Protein AF-A0A7S1PTZ6-F1 (afdb_monomer_lite)

InterPro domains:
  IPR011992 EF-hand domain pair [SSF47473] (126-215)

Secondary structure (DSSP, 8-state):
-HHHHHHHHHHHHHHHHHHHHHHTT-HHHHHHHHHHHHH--TT-------------------------------------PPPPP-------------------HHHHHHHHHHHHHHHHHHHHHHHHHHHHHS---HHHHHHHHHHHHHH--STT--EEHHHHHHHHTTTS---HHHHHHHHHHHHHHH-S-SS-EE-HHHHHHHHHHHHHTTGGGHHHHHHHHHHHHHHHHHHHHHT-----

pLDDT: mean 74.6, std 20.97, range [36.59, 97.06]

Foldseek 3Di:
DPPVVVVVVVVVVVVVVVVVVVCVVDPQQVLLLVLLVVPDDVPPPDDDDDDDDDDDDDDDDDDDDDDDDDDDDDDDDDDDDDDDDDPPDDDDPPDPPPPPPPQDVVNVVVVVVVVVVVVVVVLVVLLVVLVVVQPDDPVSLVSLLVLQVSLDPDPVSWHALVSVQVSLCSLDNQDPVNSVVLLVLLCVQVDDDPGSIDHSSSVSVSVSCCVVVCPVVSSVSSVVSSVVVVVVVVCVVVPPDPDD

Sequence (244 aa):
GARQGAVKRRELTAVADELVGWKRRSPRISAITREVLSKTDPLQTSEARHGSTPSTPAHGGELARRNSLGLSPVRHGHASHPPSPVHEGARPRGSSDARCSSVDFKELLSIMRLIFDQDDEERLEKEREIVRDVRFSREEVREFRSLFHQASFDVEKRLTLAELEKLVARVMPVTRGIQQELRSLTKRVAGVGEEEALDFGSFLAVMWNLVDQNWHNINEATETLLAAGAKAQRAREDGGVPRR

Structure (mmCIF, N/CA/C/O backbone):
data_AF-A0A7S1PTZ6-F1
#
_entry.id   AF-A0A7S1PTZ6-F1
#
loop_
_atom_site.group_PDB
_atom_site.id
_atom_site.type_symbol
_atom_site.label_atom_id
_atom_site.label_alt_id
_atom_site.label_comp_id
_atom_site.label_asym_id
_atom_site.label_entity_id
_atom_site.label_seq_id
_atom_site.pdbx_PDB_ins_code
_atom_site.Cartn_x
_atom_site.Cartn_y
_atom_site.Cartn_z
_atom_site.occupancy
_atom_site.B_iso_or_equiv
_atom_site.auth_seq_id
_atom_site.auth_comp_id
_atom_site.auth_asym_id
_atom_site.auth_atom_id
_atom_site.pdbx_PDB_model_num
ATOM 1 N N . GLY A 1 1 ? -46.161 -16.250 -21.173 1.00 51.06 1 GLY A N 1
ATOM 2 C CA . GLY A 1 1 ? -45.913 -14.895 -20.639 1.00 51.06 1 GLY A CA 1
ATOM 3 C C . GLY A 1 1 ? -45.722 -14.849 -19.129 1.00 51.06 1 GLY A C 1
ATOM 4 O O . GLY A 1 1 ? -44.665 -14.436 -18.683 1.00 51.06 1 GLY A O 1
ATOM 5 N N . ALA A 1 2 ? -46.700 -15.278 -18.322 1.00 49.12 2 ALA A N 1
ATOM 6 C CA . ALA A 1 2 ? -46.718 -14.980 -16.879 1.00 49.12 2 ALA A CA 1
ATOM 7 C C . ALA A 1 2 ? -45.757 -15.803 -15.984 1.00 49.12 2 ALA A C 1
ATOM 9 O O . ALA A 1 2 ? -45.373 -15.336 -14.917 1.00 49.12 2 ALA A O 1
ATOM 10 N N . ARG A 1 3 ? -45.321 -17.004 -16.401 1.00 45.88 3 ARG A N 1
ATOM 11 C CA . ARG A 1 3 ? -44.460 -17.872 -15.565 1.00 45.88 3 ARG A CA 1
ATOM 12 C C . ARG A 1 3 ? -42.965 -17.507 -15.582 1.00 45.88 3 ARG A C 1
ATOM 14 O O . ARG A 1 3 ? -42.282 -17.766 -14.600 1.00 45.88 3 ARG A O 1
ATOM 21 N N . GLN A 1 4 ? -42.464 -16.844 -16.629 1.00 43.44 4 GLN A N 1
ATOM 22 C CA . GLN A 1 4 ? -41.055 -16.408 -16.703 1.00 43.44 4 GLN A CA 1
ATOM 23 C C . GLN A 1 4 ? -40.758 -15.144 -15.873 1.00 43.44 4 GLN A C 1
ATOM 25 O O . GLN A 1 4 ? -39.614 -14.921 -15.485 1.00 43.44 4 GLN A O 1
ATOM 30 N N . GLY A 1 5 ? -41.773 -14.336 -15.541 1.00 44.78 5 GLY A N 1
ATOM 31 C CA . GLY A 1 5 ? -41.594 -13.133 -14.717 1.00 44.78 5 GLY A CA 1
ATOM 32 C C . GLY A 1 5 ? -41.412 -13.418 -13.220 1.00 44.78 5 GLY A C 1
ATOM 33 O O . GLY A 1 5 ? -40.731 -12.661 -12.530 1.00 44.78 5 GLY A O 1
ATOM 34 N N . ALA A 1 6 ? -41.980 -14.518 -12.715 1.00 46.69 6 ALA A N 1
ATOM 35 C CA . ALA A 1 6 ? -41.918 -14.870 -11.295 1.00 46.69 6 ALA A CA 1
ATOM 36 C C . ALA A 1 6 ? -40.557 -15.460 -10.877 1.00 46.69 6 ALA A C 1
ATOM 38 O O . ALA A 1 6 ? -40.113 -15.229 -9.754 1.00 46.69 6 ALA A O 1
ATOM 39 N N . VAL A 1 7 ? -39.871 -16.161 -11.789 1.00 51.28 7 VAL A N 1
ATOM 40 C CA . VAL A 1 7 ? -38.530 -16.726 -11.542 1.00 51.28 7 VAL A CA 1
ATOM 41 C C . VAL A 1 7 ? -37.476 -15.614 -11.485 1.00 51.28 7 VAL A C 1
ATOM 43 O O . VAL A 1 7 ? -36.730 -15.534 -10.515 1.00 51.28 7 VAL A O 1
ATOM 46 N N . LYS A 1 8 ? -37.518 -14.654 -12.423 1.00 47.97 8 LYS A N 1
ATOM 47 C CA . LYS A 1 8 ? -36.604 -13.494 -12.424 1.00 47.97 8 LYS A CA 1
ATOM 48 C C . LYS A 1 8 ? -36.749 -12.586 -11.200 1.00 47.97 8 LYS A C 1
ATOM 50 O O . LYS A 1 8 ? -35.762 -12.015 -10.751 1.00 47.97 8 LYS A O 1
ATOM 55 N N . ARG A 1 9 ? -37.957 -12.445 -10.634 1.00 46.38 9 ARG A N 1
ATOM 56 C CA . ARG A 1 9 ? -38.148 -11.647 -9.408 1.00 46.38 9 ARG A CA 1
ATOM 57 C C . ARG A 1 9 ? -37.586 -12.327 -8.162 1.00 46.38 9 ARG A C 1
ATOM 59 O O . ARG A 1 9 ? -37.092 -11.613 -7.302 1.00 46.38 9 ARG A O 1
ATOM 66 N N . ARG A 1 10 ? -37.617 -13.665 -8.081 1.00 51.56 10 ARG A N 1
ATOM 67 C CA . ARG A 1 10 ? -37.028 -14.415 -6.957 1.00 51.56 10 ARG A CA 1
ATOM 68 C C . ARG A 1 10 ? -35.497 -14.445 -7.005 1.00 51.56 10 ARG A C 1
ATOM 70 O O . ARG A 1 10 ? -34.876 -14.327 -5.955 1.00 51.56 10 ARG A O 1
ATOM 77 N N . GLU A 1 11 ? -34.899 -14.509 -8.196 1.00 46.38 11 GLU A N 1
ATOM 78 C CA . GLU A 1 11 ? -33.441 -14.380 -8.361 1.00 46.38 11 GLU A CA 1
ATOM 79 C C . GLU A 1 11 ? -32.942 -12.964 -8.040 1.00 46.38 11 GLU A C 1
ATOM 81 O O . GLU A 1 11 ? -31.940 -12.811 -7.351 1.00 46.38 11 GLU A O 1
ATOM 86 N N . LEU A 1 12 ? -33.674 -11.916 -8.438 1.00 38.47 12 LEU A N 1
ATOM 87 C CA . LEU A 1 12 ? -33.297 -10.534 -8.113 1.00 38.47 12 LEU A CA 1
ATOM 88 C C . LEU A 1 12 ? -33.406 -10.214 -6.614 1.00 38.47 12 LEU A C 1
ATOM 90 O O . LEU A 1 12 ? -32.584 -9.459 -6.102 1.00 38.47 12 LEU A O 1
ATOM 94 N N . THR A 1 13 ? -34.370 -10.797 -5.894 1.00 48.31 13 THR A N 1
ATOM 95 C CA . THR A 1 13 ? -34.441 -10.659 -4.428 1.00 48.31 13 THR A CA 1
ATOM 96 C C . THR A 1 13 ? -33.364 -11.470 -3.710 1.00 48.31 13 THR A C 1
ATOM 98 O O . THR A 1 13 ? -32.832 -10.987 -2.720 1.00 48.31 13 THR A O 1
ATOM 101 N N . ALA A 1 14 ? -32.977 -12.642 -4.230 1.00 49.06 14 ALA A N 1
ATOM 102 C CA . ALA A 1 14 ? -31.875 -13.426 -3.669 1.00 49.06 14 ALA A CA 1
ATOM 103 C C . ALA A 1 14 ? -30.526 -12.707 -3.833 1.00 49.06 14 ALA A C 1
ATOM 105 O O . ALA A 1 14 ? -29.761 -12.642 -2.880 1.00 49.06 14 ALA A O 1
ATOM 106 N N . VAL A 1 15 ? -30.283 -12.076 -4.988 1.00 44.56 15 VAL A N 1
ATOM 107 C CA . VAL A 1 15 ? -29.089 -11.246 -5.230 1.00 44.56 15 VAL A CA 1
ATOM 108 C C . VAL A 1 15 ? -29.115 -9.961 -4.393 1.00 44.56 15 VAL A C 1
ATOM 110 O O . VAL A 1 15 ? -28.074 -9.522 -3.917 1.00 44.56 15 VAL A O 1
ATOM 113 N N . ALA A 1 16 ? -30.288 -9.364 -4.154 1.00 43.53 16 ALA A N 1
ATOM 114 C CA . ALA A 1 16 ? -30.417 -8.198 -3.277 1.00 43.53 16 ALA A CA 1
ATOM 115 C C . ALA A 1 16 ? -30.164 -8.541 -1.796 1.00 43.53 16 ALA A C 1
ATOM 117 O O . ALA A 1 16 ? -29.470 -7.784 -1.118 1.00 43.53 16 ALA A O 1
ATOM 118 N N . ASP A 1 17 ? -30.646 -9.689 -1.309 1.00 40.19 17 ASP A N 1
ATOM 119 C CA . ASP A 1 17 ? -30.347 -10.183 0.043 1.00 40.19 17 ASP A CA 1
ATOM 120 C C . ASP A 1 17 ? -28.890 -10.662 0.175 1.00 40.19 17 ASP A C 1
ATOM 122 O O . ASP A 1 17 ? -28.284 -10.492 1.236 1.00 40.19 17 ASP A O 1
ATOM 126 N N . GLU A 1 18 ? -28.267 -11.152 -0.905 1.00 42.03 18 GLU A N 1
ATOM 127 C CA . GLU A 1 18 ? -26.823 -11.416 -0.954 1.00 42.03 18 GLU A CA 1
ATOM 128 C C . GLU A 1 18 ? -26.003 -10.120 -0.935 1.00 42.03 18 GLU A C 1
ATOM 130 O O . GLU A 1 18 ? -25.022 -10.046 -0.201 1.00 42.03 18 GLU A O 1
ATOM 135 N N . LEU A 1 19 ? -26.442 -9.059 -1.625 1.00 36.59 19 LEU A N 1
ATOM 136 C CA . LEU A 1 19 ? -25.816 -7.729 -1.587 1.00 36.59 19 LEU A CA 1
ATOM 137 C C . LEU A 1 19 ? -25.970 -7.043 -0.221 1.00 36.59 19 LEU A C 1
ATOM 139 O O . LEU A 1 19 ? -25.039 -6.393 0.256 1.00 36.59 19 LEU A O 1
ATOM 143 N N . VAL A 1 20 ? -27.119 -7.195 0.442 1.00 44.59 20 VAL A N 1
ATOM 144 C CA . VAL A 1 20 ? -27.337 -6.700 1.814 1.00 44.59 20 VAL A CA 1
ATOM 145 C C . VAL A 1 20 ? -26.555 -7.550 2.826 1.00 44.59 20 VAL A C 1
ATOM 147 O O . VAL A 1 20 ? -26.006 -7.012 3.792 1.00 44.59 20 VAL A O 1
ATOM 150 N N . GLY A 1 21 ? -26.412 -8.854 2.572 1.00 37.78 21 GLY A N 1
ATOM 151 C CA . GLY A 1 21 ? -25.541 -9.768 3.311 1.00 37.78 21 GLY A CA 1
ATOM 152 C C . GLY A 1 21 ? -24.043 -9.525 3.084 1.00 37.78 21 GLY A C 1
ATOM 153 O O . GLY A 1 21 ? -23.253 -9.748 4.000 1.00 37.78 21 GLY A O 1
ATOM 154 N N . TRP A 1 22 ? -23.639 -9.026 1.914 1.00 37.72 22 TRP A N 1
ATOM 155 C CA . TRP A 1 22 ? -22.268 -8.607 1.588 1.00 37.72 22 TRP A CA 1
ATOM 156 C C . TRP A 1 22 ? -21.931 -7.255 2.220 1.00 37.72 22 TRP A C 1
ATOM 158 O O . TRP A 1 22 ? -20.847 -7.089 2.774 1.00 37.72 22 TRP A O 1
ATOM 168 N N . LYS A 1 23 ? -22.902 -6.336 2.299 1.00 39.88 23 LYS A N 1
ATOM 169 C CA . LYS A 1 23 ? -22.777 -5.066 3.037 1.00 39.88 23 LYS A CA 1
ATOM 170 C C . LYS A 1 23 ? -22.596 -5.256 4.552 1.00 39.88 23 LYS A C 1
ATOM 172 O O . LYS A 1 23 ? -22.104 -4.356 5.227 1.00 39.88 23 LYS A O 1
ATOM 177 N N . ARG A 1 24 ? -22.965 -6.428 5.089 1.00 45.28 24 ARG A N 1
ATOM 178 C CA . ARG A 1 24 ? -22.677 -6.847 6.475 1.00 45.28 24 ARG A CA 1
ATOM 179 C C . ARG A 1 24 ? -21.345 -7.584 6.644 1.00 45.28 24 ARG A C 1
ATOM 181 O O . ARG A 1 24 ? -20.913 -7.729 7.782 1.00 45.28 24 ARG A O 1
ATOM 188 N N . ARG A 1 25 ? -20.702 -8.050 5.565 1.00 46.66 25 ARG A N 1
ATOM 189 C CA . ARG A 1 25 ? -19.490 -8.889 5.638 1.00 46.66 25 ARG A CA 1
ATOM 190 C C . ARG A 1 25 ? -18.169 -8.131 5.572 1.00 46.66 25 ARG A C 1
ATOM 192 O O . ARG A 1 25 ? -17.175 -8.707 5.989 1.00 46.66 25 ARG A O 1
ATOM 199 N N . SER A 1 26 ? -18.154 -6.854 5.185 1.00 49.12 26 SER A N 1
ATOM 200 C CA . SER A 1 26 ? -17.024 -5.984 5.545 1.00 49.12 26 SER A CA 1
ATOM 201 C C . SER A 1 26 ? -17.389 -4.494 5.653 1.00 49.12 26 SER A C 1
ATOM 203 O O . SER A 1 26 ? -17.045 -3.682 4.799 1.00 49.12 26 SER A O 1
ATOM 205 N N . PRO A 1 27 ? -18.076 -4.076 6.734 1.00 51.69 27 PRO A N 1
ATOM 206 C CA . PRO A 1 27 ? -18.221 -2.659 7.080 1.00 51.69 27 PRO A CA 1
ATOM 207 C C . PRO A 1 27 ? -16.893 -2.004 7.502 1.00 51.69 27 PRO A C 1
ATOM 209 O O . PRO A 1 27 ? -16.828 -0.784 7.630 1.00 51.69 27 PRO A O 1
ATOM 212 N N . ARG A 1 28 ? -15.855 -2.810 7.775 1.00 53.38 28 ARG A N 1
ATOM 213 C CA . ARG A 1 28 ? -14.632 -2.385 8.466 1.00 53.38 28 ARG A CA 1
ATOM 214 C C . ARG A 1 28 ? -13.666 -1.591 7.585 1.00 53.38 28 ARG A C 1
ATOM 216 O O . ARG A 1 28 ? -13.003 -0.708 8.109 1.00 53.38 28 ARG A O 1
ATOM 223 N N . ILE A 1 29 ? -13.613 -1.832 6.274 1.00 49.12 29 ILE A N 1
ATOM 224 C CA . ILE A 1 29 ? -12.631 -1.172 5.392 1.00 49.12 29 ILE A CA 1
ATOM 225 C C . ILE A 1 29 ? -13.211 0.071 4.710 1.00 49.12 29 ILE A C 1
ATOM 227 O O . ILE A 1 29 ? -12.581 1.127 4.748 1.00 49.12 29 ILE A O 1
ATOM 231 N N . SER A 1 30 ? -14.453 0.024 4.214 1.00 55.69 30 SER A N 1
ATOM 232 C CA . SER A 1 30 ? -15.112 1.197 3.601 1.00 55.69 30 SER A CA 1
ATOM 233 C C . SER A 1 30 ? -15.267 2.390 4.537 1.00 55.69 30 SER A C 1
ATOM 235 O O . SER A 1 30 ? -15.351 3.542 4.114 1.00 55.69 30 SER A O 1
ATOM 237 N N . ALA A 1 31 ? -15.255 2.100 5.825 1.00 57.75 31 ALA A N 1
ATOM 238 C CA . ALA A 1 31 ? -15.109 3.023 6.925 1.00 57.75 31 ALA A CA 1
ATOM 239 C C . ALA A 1 31 ? -13.796 3.818 6.932 1.00 57.75 31 ALA A C 1
ATOM 241 O O . ALA A 1 31 ? -13.816 5.050 6.908 1.00 57.75 31 ALA A O 1
ATOM 242 N N . ILE A 1 32 ? -12.670 3.094 6.964 1.00 54.66 32 ILE A N 1
ATOM 243 C CA . ILE A 1 32 ? -11.314 3.649 6.989 1.00 54.66 32 ILE A CA 1
ATOM 244 C C . ILE A 1 32 ? -11.123 4.497 5.746 1.00 54.66 32 ILE A C 1
ATOM 246 O O . ILE A 1 32 ? -10.733 5.658 5.839 1.00 54.66 32 ILE A O 1
ATOM 250 N N . THR A 1 33 ? -11.480 3.944 4.587 1.00 55.91 33 THR A N 1
ATOM 251 C CA . THR A 1 33 ? -11.314 4.626 3.312 1.00 55.91 33 THR A CA 1
ATOM 252 C C . THR A 1 33 ? -12.116 5.922 3.273 1.00 55.91 33 THR A C 1
ATOM 254 O O . THR A 1 33 ? -11.560 6.960 2.933 1.00 55.91 33 THR A O 1
ATOM 257 N N . ARG A 1 34 ? -13.392 5.915 3.684 1.00 57.06 34 ARG A N 1
ATOM 258 C CA . ARG A 1 34 ? -14.259 7.105 3.630 1.00 57.06 34 ARG A CA 1
ATOM 259 C C . ARG A 1 34 ? -13.824 8.224 4.583 1.00 57.06 34 ARG A C 1
ATOM 261 O O . ARG A 1 34 ? -13.925 9.387 4.205 1.00 57.06 34 ARG A O 1
ATOM 268 N N . GLU A 1 35 ? -13.336 7.896 5.777 1.00 58.97 35 GLU A N 1
ATOM 269 C CA . GLU A 1 35 ? -12.871 8.897 6.752 1.00 58.97 35 GLU A CA 1
ATOM 270 C C . GLU A 1 35 ? -11.471 9.434 6.416 1.00 58.97 35 GLU A C 1
ATOM 272 O O . GLU A 1 35 ? -11.186 10.619 6.581 1.00 58.97 35 GLU A O 1
ATOM 277 N N . VAL A 1 36 ? -10.592 8.577 5.892 1.00 58.09 36 VAL A N 1
ATOM 278 C CA . VAL A 1 36 ? -9.291 9.010 5.374 1.00 58.09 36 VAL A CA 1
ATOM 279 C C . VAL A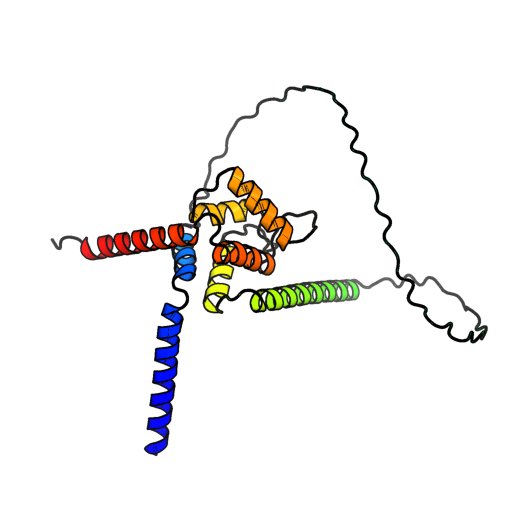 1 36 ? -9.489 9.934 4.172 1.00 58.09 36 VAL A C 1
ATOM 281 O O . VAL A 1 36 ? -8.846 10.978 4.113 1.00 58.09 36 VAL A O 1
ATOM 284 N N . LEU A 1 37 ? -10.415 9.598 3.268 1.00 55.50 37 LEU A N 1
ATOM 285 C CA . LEU A 1 37 ? -10.791 10.415 2.112 1.00 55.50 37 LEU A CA 1
ATOM 286 C C . LEU A 1 37 ? -11.384 11.769 2.519 1.00 55.50 37 LEU A C 1
ATOM 288 O O . LEU A 1 37 ? -11.010 12.783 1.940 1.00 55.50 37 LEU A O 1
ATOM 292 N N . SER A 1 38 ? -12.268 11.806 3.523 1.00 65.94 38 SER A N 1
ATOM 293 C CA . SER A 1 38 ? -12.955 13.037 3.948 1.00 65.94 38 SER A CA 1
ATOM 294 C C . SER A 1 38 ? -12.031 14.065 4.609 1.00 65.94 38 SER A C 1
ATOM 296 O O . SER A 1 38 ? -12.334 15.255 4.588 1.00 65.94 38 SER A O 1
ATOM 298 N N . LYS A 1 39 ? -10.905 13.622 5.181 1.00 51.00 39 LYS A N 1
ATOM 299 C CA . LYS A 1 39 ? -9.911 14.484 5.843 1.00 51.00 39 LYS A CA 1
ATOM 300 C C . LYS A 1 39 ? -8.778 14.949 4.928 1.00 51.00 39 LYS A C 1
ATOM 302 O O . LYS A 1 39 ? -7.994 15.802 5.337 1.00 51.00 39 LYS A O 1
ATOM 307 N N . THR A 1 40 ? -8.662 14.399 3.719 1.00 48.12 40 THR A N 1
ATOM 308 C CA . THR A 1 40 ? -7.656 14.850 2.747 1.00 48.12 40 THR A CA 1
ATOM 309 C C . THR A 1 40 ? -8.252 15.957 1.896 1.00 48.12 40 THR A C 1
ATOM 311 O O . THR A 1 40 ? -8.866 15.690 0.871 1.00 48.12 40 THR A O 1
ATOM 314 N N . ASP A 1 41 ? -8.090 17.201 2.336 1.00 48.56 41 ASP A N 1
ATOM 315 C CA . ASP A 1 41 ? -8.406 18.376 1.526 1.00 48.56 41 ASP A CA 1
ATOM 316 C C . ASP A 1 41 ? -7.191 18.675 0.620 1.00 48.56 41 ASP A C 1
ATOM 318 O O . ASP A 1 41 ? -6.134 19.061 1.131 1.00 48.56 41 ASP A O 1
ATOM 322 N N . PRO A 1 42 ? -7.262 18.477 -0.711 1.00 48.06 42 PRO A N 1
ATOM 323 C CA . PRO A 1 42 ? -6.103 18.610 -1.602 1.00 48.06 42 PRO A CA 1
ATOM 324 C C . PRO A 1 42 ? -5.650 20.066 -1.841 1.00 48.06 42 PRO A C 1
ATOM 326 O O . PRO A 1 42 ? -4.830 20.311 -2.721 1.00 48.06 42 PRO A O 1
ATOM 329 N N . LEU A 1 43 ? -6.157 21.045 -1.082 1.00 45.00 43 LEU A N 1
ATOM 330 C CA . LEU A 1 43 ? -5.999 22.478 -1.369 1.00 45.00 43 LEU A CA 1
ATOM 331 C C . LEU A 1 43 ? -5.253 23.303 -0.299 1.00 45.00 43 LEU A C 1
ATOM 333 O O . LEU A 1 43 ? -5.290 24.527 -0.362 1.00 45.00 43 LEU A O 1
ATOM 337 N N . GLN A 1 44 ? -4.523 22.693 0.646 1.00 46.69 44 GLN A N 1
ATOM 338 C CA . GLN A 1 44 ? -3.734 23.441 1.655 1.00 46.69 44 GLN A CA 1
ATOM 339 C C . GLN A 1 44 ? -2.205 23.252 1.590 1.00 46.69 44 GLN A C 1
ATOM 341 O O . GLN A 1 44 ? -1.523 23.229 2.610 1.00 46.69 44 GLN A O 1
ATOM 346 N N . THR A 1 45 ? -1.624 23.174 0.392 1.00 45.28 45 THR A N 1
ATOM 347 C CA . THR A 1 45 ? -0.164 23.320 0.206 1.00 45.28 45 THR A CA 1
ATOM 348 C C . THR A 1 45 ? 0.163 24.617 -0.531 1.00 45.28 45 THR A C 1
ATOM 350 O O . THR A 1 45 ? 0.679 24.615 -1.642 1.00 45.28 45 THR A O 1
ATOM 353 N N . SER A 1 46 ? -0.129 25.756 0.101 1.00 49.97 46 SER A N 1
ATOM 354 C CA . SER A 1 46 ? 0.440 27.045 -0.301 1.00 49.97 46 SER A CA 1
ATOM 355 C C . SER A 1 46 ? 1.286 27.625 0.832 1.00 49.97 46 SER A C 1
ATOM 357 O O . SER A 1 46 ? 0.772 27.995 1.882 1.00 49.97 46 SER A O 1
ATOM 359 N N . GLU A 1 47 ? 2.583 27.709 0.543 1.00 47.72 47 GLU A N 1
ATOM 360 C CA . GLU A 1 47 ? 3.512 28.744 1.003 1.00 47.72 47 GLU A CA 1
ATOM 361 C C . GLU A 1 47 ? 3.850 28.837 2.499 1.00 47.72 47 GLU A C 1
ATOM 363 O O . GLU A 1 47 ? 3.246 29.575 3.269 1.00 47.72 47 GLU A O 1
ATOM 368 N N . ALA A 1 48 ? 4.978 28.221 2.863 1.00 42.19 48 ALA A N 1
ATOM 369 C CA . ALA A 1 48 ? 5.884 28.790 3.860 1.00 42.19 48 ALA A CA 1
ATOM 370 C C . ALA A 1 48 ? 7.337 28.397 3.539 1.00 42.19 48 ALA A C 1
ATOM 372 O O . ALA A 1 48 ? 7.888 27.428 4.061 1.00 42.19 48 ALA A O 1
ATOM 373 N N . ARG A 1 49 ? 7.969 29.167 2.644 1.00 49.34 49 ARG A N 1
ATOM 374 C CA . ARG A 1 49 ? 9.430 29.304 2.592 1.00 49.34 49 ARG A CA 1
ATOM 375 C C . ARG A 1 49 ? 9.840 30.294 3.684 1.00 49.34 49 ARG A C 1
ATOM 377 O O . ARG A 1 49 ? 9.320 31.401 3.693 1.00 49.34 49 ARG A O 1
ATOM 384 N N . HIS A 1 50 ? 10.779 29.918 4.551 1.00 50.22 50 HIS A N 1
ATOM 385 C CA . HIS A 1 50 ? 12.079 30.590 4.724 1.00 50.22 50 HIS A CA 1
ATOM 386 C C . HIS A 1 50 ? 12.763 30.204 6.045 1.00 50.22 50 HIS A C 1
ATOM 388 O O . HIS A 1 50 ? 12.222 30.405 7.123 1.00 50.22 50 HIS A O 1
ATOM 394 N N . GLY A 1 51 ? 14.022 29.770 5.912 1.00 47.66 51 GLY A N 1
ATOM 395 C CA . GLY A 1 51 ? 15.110 30.144 6.817 1.00 47.66 51 GLY A CA 1
ATOM 396 C C . GLY A 1 51 ? 15.357 29.251 8.031 1.00 47.66 51 GLY A C 1
ATOM 397 O O . GLY A 1 51 ? 14.696 29.401 9.051 1.00 47.66 51 GLY A O 1
ATOM 398 N N . SER A 1 52 ? 16.414 28.433 7.968 1.00 39.03 52 SER A N 1
ATOM 399 C CA . SER A 1 52 ? 17.602 28.553 8.844 1.00 39.03 52 SER A CA 1
ATOM 400 C C . SER A 1 52 ? 18.424 27.260 8.840 1.00 39.03 52 SER A C 1
ATOM 402 O O . SER A 1 52 ? 17.977 26.217 9.304 1.00 39.03 52 SER A O 1
ATOM 404 N N . THR A 1 53 ? 19.655 27.347 8.341 1.00 51.84 53 THR A N 1
ATOM 405 C CA . THR A 1 53 ? 20.748 26.402 8.618 1.00 51.84 53 THR A CA 1
ATOM 406 C C . THR A 1 53 ? 21.307 26.656 10.020 1.00 51.84 53 THR A C 1
ATOM 408 O O . THR A 1 53 ? 21.487 27.821 10.381 1.00 51.84 53 THR A O 1
ATOM 411 N N . PRO A 1 54 ? 21.640 25.612 10.795 1.00 54.41 54 PRO A N 1
ATOM 412 C CA . PRO A 1 54 ? 23.024 25.484 11.283 1.00 54.41 54 PRO A CA 1
ATOM 413 C C . PRO A 1 54 ? 23.491 24.010 11.334 1.00 54.41 54 PRO A C 1
ATOM 415 O O . PRO A 1 54 ? 22.733 23.106 11.655 1.00 54.41 54 PRO A O 1
ATOM 418 N N . SER A 1 55 ? 24.692 23.715 10.838 1.00 41.59 55 SER A N 1
ATOM 419 C CA . SER A 1 55 ? 25.971 23.684 11.575 1.00 41.59 55 SER A CA 1
ATOM 420 C C . SER A 1 55 ? 26.290 22.301 12.161 1.00 41.59 55 SER A C 1
ATOM 422 O O . SER A 1 55 ? 25.673 21.825 13.110 1.00 41.59 55 SER A O 1
ATOM 424 N N . THR A 1 56 ? 27.283 21.672 11.539 1.00 45.00 56 THR A N 1
ATOM 425 C CA . THR A 1 56 ? 27.904 20.385 11.863 1.00 45.00 56 THR A CA 1
ATOM 426 C C . THR A 1 56 ? 28.789 20.493 13.109 1.00 45.00 56 THR A C 1
ATOM 428 O O . THR A 1 56 ? 29.549 21.456 13.220 1.00 45.00 56 THR A O 1
ATOM 431 N N . PRO A 1 57 ? 28.845 19.448 13.953 1.00 54.25 57 PRO A N 1
ATOM 432 C CA . PRO A 1 57 ? 30.106 19.102 14.590 1.00 54.25 57 PRO A CA 1
ATOM 433 C C . PRO A 1 57 ? 30.508 17.651 14.317 1.00 54.25 57 PRO A C 1
ATOM 435 O O . PRO A 1 57 ? 29.731 16.706 14.435 1.00 54.25 57 PRO A O 1
ATOM 438 N N . ALA A 1 58 ? 31.781 17.517 13.958 1.00 50.81 58 ALA A N 1
ATOM 439 C CA . ALA A 1 58 ? 32.522 16.275 13.899 1.00 50.81 58 ALA A CA 1
ATOM 440 C C . ALA A 1 58 ? 32.654 15.656 15.298 1.00 50.81 58 ALA A C 1
ATOM 442 O O . ALA A 1 58 ? 33.064 16.342 16.236 1.00 50.81 58 ALA A O 1
ATOM 443 N N . HIS A 1 59 ? 32.393 14.354 15.424 1.00 52.53 59 HIS A N 1
ATOM 444 C CA . HIS A 1 59 ? 32.891 13.549 16.537 1.00 52.53 59 HIS A CA 1
ATOM 445 C C . HIS A 1 59 ? 33.203 12.126 16.075 1.00 52.53 59 HIS A C 1
ATOM 447 O O . HIS A 1 59 ? 32.356 11.434 15.514 1.00 52.53 59 HIS A O 1
ATOM 453 N N . GLY A 1 60 ? 34.466 11.749 16.281 1.00 47.94 60 GLY A N 1
ATOM 454 C CA . GLY A 1 60 ? 34.990 10.405 16.093 1.00 47.94 60 GLY A CA 1
ATOM 455 C C . GLY A 1 60 ? 34.728 9.493 17.295 1.00 47.94 60 GLY A C 1
ATOM 456 O O . GLY A 1 60 ? 34.197 9.916 18.319 1.00 47.94 60 GLY A O 1
ATOM 457 N N . GLY A 1 61 ? 35.139 8.237 17.135 1.00 39.62 61 GLY A N 1
ATOM 458 C CA . GLY A 1 61 ? 35.003 7.141 18.098 1.00 39.62 61 GLY A CA 1
ATOM 459 C C . GLY A 1 61 ? 34.549 5.893 17.340 1.00 39.62 61 GLY A C 1
ATOM 460 O O . GLY A 1 61 ? 33.378 5.753 17.018 1.00 39.62 61 GLY A O 1
ATOM 461 N N . GLU A 1 62 ? 35.447 5.080 16.786 1.00 42.75 62 GLU A N 1
ATOM 462 C CA . GLU A 1 62 ? 36.239 4.081 17.518 1.00 42.75 62 GLU A CA 1
ATOM 463 C C . GLU A 1 62 ? 35.350 3.152 18.359 1.00 42.75 62 GLU A C 1
ATOM 465 O O . GLU A 1 62 ? 34.918 3.514 19.447 1.00 42.75 62 GLU A O 1
ATOM 470 N N . LEU A 1 63 ? 35.076 1.944 17.851 1.00 45.69 63 LEU A N 1
ATOM 471 C CA . LEU A 1 63 ? 35.431 0.690 18.526 1.00 45.69 63 LEU A CA 1
ATOM 472 C C . LEU A 1 63 ? 34.947 -0.530 17.737 1.00 45.69 63 LEU A C 1
ATOM 474 O O . LEU A 1 63 ? 33.788 -0.685 17.360 1.00 45.69 63 LEU A O 1
ATOM 478 N N . ALA A 1 64 ? 35.909 -1.418 17.534 1.00 49.81 64 ALA A N 1
ATOM 479 C CA . ALA A 1 64 ? 35.785 -2.743 16.976 1.00 49.81 64 ALA A CA 1
ATOM 480 C C . ALA A 1 64 ? 34.778 -3.618 17.731 1.00 49.81 64 ALA A C 1
ATOM 482 O O . ALA A 1 64 ? 34.854 -3.704 18.953 1.00 49.81 64 ALA A O 1
ATOM 483 N N . ARG A 1 65 ? 33.982 -4.410 16.997 1.00 46.12 65 ARG A N 1
ATOM 484 C CA . ARG A 1 65 ? 33.645 -5.789 17.386 1.00 46.12 65 ARG A CA 1
ATOM 485 C C . ARG A 1 65 ? 33.531 -6.689 16.158 1.00 46.12 65 ARG A C 1
ATOM 487 O O . ARG A 1 65 ? 32.620 -6.576 15.347 1.00 46.12 65 ARG A O 1
ATOM 494 N N . ARG A 1 66 ? 34.502 -7.601 16.069 1.00 48.28 66 ARG A N 1
ATOM 495 C CA . ARG A 1 66 ? 34.473 -8.839 15.288 1.00 48.28 66 ARG A CA 1
ATOM 496 C C . ARG A 1 66 ? 33.176 -9.593 15.590 1.00 48.28 66 ARG A C 1
ATOM 498 O O . ARG A 1 66 ? 32.946 -9.923 16.748 1.00 48.28 66 ARG A O 1
ATOM 505 N N . ASN A 1 67 ? 32.399 -9.922 14.562 1.00 42.41 67 ASN A N 1
ATOM 506 C CA . ASN A 1 67 ? 31.419 -10.999 14.641 1.00 42.41 67 ASN A CA 1
ATOM 507 C C . ASN A 1 67 ? 31.752 -12.033 13.564 1.00 42.41 67 ASN A C 1
ATOM 509 O O . ASN A 1 67 ? 31.623 -11.798 12.366 1.00 42.41 67 ASN A O 1
ATOM 513 N N . SER A 1 68 ? 32.259 -13.162 14.042 1.00 48.72 68 SER A N 1
ATOM 514 C CA . SER A 1 68 ? 32.513 -14.391 13.310 1.00 48.72 68 SER A CA 1
ATOM 515 C C . SER A 1 68 ? 31.186 -15.004 12.861 1.00 48.72 68 SER A C 1
ATOM 517 O O . SER A 1 68 ? 30.464 -15.578 13.676 1.00 48.72 68 SER A O 1
ATOM 519 N N . LEU A 1 69 ? 30.866 -14.893 11.573 1.00 45.81 69 LEU A N 1
ATOM 520 C CA . LEU A 1 69 ? 29.791 -15.668 10.961 1.00 45.81 69 LEU A CA 1
ATOM 521 C C . LEU A 1 69 ? 30.329 -17.056 10.608 1.00 45.81 69 LEU A C 1
ATOM 523 O O . LEU A 1 69 ? 31.163 -17.214 9.717 1.00 45.81 69 LEU A O 1
ATOM 527 N N . GLY A 1 70 ? 29.852 -18.056 11.348 1.00 43.62 70 GLY A N 1
ATOM 528 C CA . GLY A 1 70 ? 29.996 -19.464 11.010 1.00 43.62 70 GLY A CA 1
ATOM 529 C C . GLY A 1 70 ? 29.210 -19.770 9.740 1.00 43.62 70 GLY A C 1
ATOM 530 O O . GLY A 1 70 ? 27.985 -19.870 9.760 1.00 43.62 70 GLY A O 1
ATOM 531 N N . LEU A 1 71 ? 29.934 -19.907 8.633 1.00 46.06 71 LEU A N 1
ATOM 532 C CA . LEU A 1 71 ? 29.414 -20.423 7.375 1.00 46.06 71 LEU A CA 1
ATOM 533 C C . LEU A 1 71 ? 29.059 -21.900 7.568 1.00 46.06 71 LEU A C 1
ATOM 535 O O . LEU A 1 71 ? 29.932 -22.745 7.756 1.00 46.06 71 LEU A O 1
ATOM 539 N N . SER A 1 72 ? 27.763 -22.203 7.539 1.00 54.47 72 SER A N 1
ATOM 540 C CA . SER A 1 72 ? 27.284 -23.580 7.443 1.00 54.47 72 SER A CA 1
ATOM 541 C C . SER A 1 72 ? 27.434 -24.066 5.995 1.00 54.47 72 SER A C 1
ATOM 543 O O . SER A 1 72 ? 27.039 -23.347 5.075 1.00 54.47 72 SER A O 1
ATOM 545 N N . PRO A 1 73 ? 27.988 -25.265 5.758 1.00 48.97 73 PRO A N 1
ATOM 546 C CA . PRO A 1 73 ? 28.162 -25.804 4.416 1.00 48.97 73 PRO A CA 1
ATOM 547 C C . PRO A 1 73 ? 26.809 -26.210 3.813 1.00 48.97 73 PRO A C 1
ATOM 549 O O . PRO A 1 73 ? 26.138 -27.123 4.297 1.00 48.97 73 PRO A O 1
ATOM 552 N N . VAL A 1 74 ? 26.417 -25.539 2.728 1.00 58.81 74 VAL A N 1
ATOM 553 C CA . VAL A 1 74 ? 25.246 -25.886 1.914 1.00 58.81 74 VAL A CA 1
ATOM 554 C C . VAL A 1 74 ? 25.535 -27.196 1.181 1.00 58.81 74 VAL A C 1
ATOM 556 O O . VAL A 1 74 ? 26.319 -27.239 0.234 1.00 58.81 74 VAL A O 1
ATOM 559 N N . ARG A 1 75 ? 24.893 -28.285 1.611 1.00 46.00 75 ARG A N 1
ATOM 560 C CA . ARG A 1 75 ? 24.916 -29.579 0.915 1.00 46.00 75 ARG A CA 1
ATOM 561 C C . ARG A 1 75 ? 24.237 -29.444 -0.449 1.00 46.00 75 ARG A C 1
ATOM 563 O O . ARG A 1 75 ? 23.017 -29.355 -0.531 1.00 46.00 75 ARG A O 1
ATOM 570 N N . HIS A 1 76 ? 25.038 -29.437 -1.509 1.00 50.78 76 HIS A N 1
ATOM 571 C CA . HIS A 1 76 ? 24.564 -29.512 -2.887 1.00 50.78 76 HIS A CA 1
ATOM 572 C C . HIS A 1 76 ? 24.198 -30.970 -3.192 1.00 50.78 76 HIS A C 1
ATOM 574 O O . HIS A 1 76 ? 25.066 -31.841 -3.260 1.00 50.78 76 HIS A O 1
ATOM 580 N N . GLY A 1 77 ? 22.902 -31.247 -3.326 1.00 51.03 77 GLY A N 1
ATOM 581 C CA . GLY A 1 77 ? 22.407 -32.512 -3.857 1.00 51.03 77 GLY A CA 1
ATOM 582 C C . GLY A 1 77 ? 22.683 -32.573 -5.355 1.00 51.03 77 GLY A C 1
ATOM 583 O O . GLY A 1 77 ? 21.949 -31.988 -6.144 1.00 51.03 77 GLY A O 1
ATOM 584 N N . HIS A 1 78 ? 23.758 -33.263 -5.735 1.00 48.44 78 HIS A N 1
ATOM 585 C CA . HIS A 1 78 ? 24.044 -33.643 -7.115 1.00 48.44 78 HIS A CA 1
ATOM 586 C C . HIS A 1 78 ? 22.938 -34.577 -7.628 1.00 48.44 78 HIS A C 1
ATOM 588 O O . HIS A 1 78 ? 22.944 -35.774 -7.343 1.00 48.44 78 HIS A O 1
ATOM 594 N N . ALA A 1 79 ? 21.994 -34.036 -8.398 1.00 55.91 79 ALA A N 1
ATOM 595 C CA . ALA A 1 79 ? 21.145 -34.839 -9.265 1.00 55.91 79 ALA A CA 1
ATOM 596 C C . ALA A 1 79 ? 21.986 -35.297 -10.464 1.00 55.91 79 ALA A C 1
ATOM 598 O O . ALA A 1 79 ? 22.453 -34.495 -11.274 1.00 55.91 79 ALA A O 1
ATOM 599 N N . SER A 1 80 ? 22.229 -36.602 -10.523 1.00 57.03 80 SER A N 1
ATOM 600 C CA . SER A 1 80 ? 22.924 -37.294 -11.599 1.00 57.03 80 SER A CA 1
ATOM 601 C C . SER A 1 80 ? 22.146 -37.158 -12.911 1.00 57.03 80 SER A C 1
ATOM 603 O O . SER A 1 80 ? 21.174 -37.873 -13.141 1.00 57.03 80 SER A O 1
ATOM 605 N N . HIS A 1 81 ? 22.579 -36.244 -13.779 1.00 64.62 81 HIS A N 1
ATOM 606 C CA . HIS A 1 81 ? 22.160 -36.227 -15.177 1.00 64.62 81 HIS A CA 1
ATOM 607 C C . HIS A 1 81 ? 22.995 -37.250 -15.969 1.00 64.62 81 HIS A C 1
ATOM 609 O O . HIS A 1 81 ? 24.224 -37.230 -15.863 1.00 64.62 81 HIS A O 1
ATOM 615 N N . PRO A 1 82 ? 22.373 -38.144 -16.758 1.00 70.31 82 PRO A N 1
ATOM 616 C CA . PRO A 1 82 ? 23.108 -39.027 -17.655 1.00 70.31 82 PRO A CA 1
ATOM 617 C C . PRO A 1 82 ? 23.777 -38.225 -18.790 1.00 70.31 82 PRO A C 1
ATOM 619 O O . PRO A 1 82 ? 23.174 -37.278 -19.302 1.00 70.31 82 PRO A O 1
ATOM 622 N N . PRO A 1 83 ? 25.006 -38.591 -19.201 1.00 59.28 83 PRO A N 1
ATOM 623 C CA . PRO A 1 83 ? 25.705 -37.942 -20.303 1.00 59.28 83 PRO A CA 1
ATOM 624 C C . PRO A 1 83 ? 25.033 -38.281 -21.639 1.00 59.28 83 PRO A C 1
ATOM 626 O O . PRO A 1 83 ? 24.952 -39.444 -22.034 1.00 59.28 83 PRO A O 1
ATOM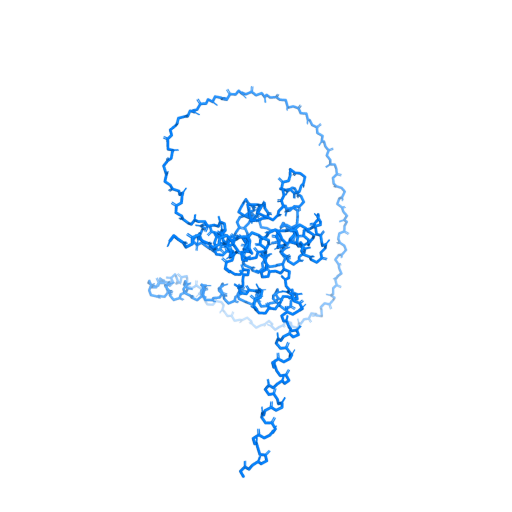 629 N N . SER A 1 84 ? 24.564 -37.254 -22.345 1.00 70.38 84 SER A N 1
ATOM 630 C CA . SER A 1 84 ? 24.098 -37.387 -23.726 1.00 70.38 84 SER A CA 1
ATOM 631 C C . SER A 1 84 ? 25.277 -37.643 -24.678 1.00 70.38 84 SER A C 1
ATOM 633 O O . SER A 1 84 ? 26.350 -37.063 -24.491 1.00 70.38 84 SER A O 1
ATOM 635 N N . PRO A 1 85 ? 25.094 -38.486 -25.710 1.00 65.00 85 PRO A N 1
ATOM 636 C CA . PRO A 1 85 ? 26.147 -38.863 -26.643 1.00 65.00 85 PRO A CA 1
ATOM 637 C C . PRO A 1 85 ? 26.608 -37.686 -27.509 1.00 65.00 85 PRO A C 1
ATOM 639 O O . PRO A 1 85 ? 25.820 -36.951 -28.107 1.00 65.00 85 PRO A O 1
ATOM 642 N N . VAL A 1 86 ? 27.928 -37.555 -27.573 1.00 60.44 86 VAL A N 1
ATOM 643 C CA . VAL A 1 86 ? 28.700 -36.627 -28.398 1.00 60.44 86 VAL A CA 1
ATOM 644 C C . VAL A 1 86 ? 28.506 -36.975 -29.875 1.00 60.44 86 VAL A C 1
ATOM 646 O O . VAL A 1 86 ? 29.050 -37.959 -30.369 1.00 60.44 86 VAL A O 1
ATOM 649 N N . HIS A 1 87 ? 27.743 -36.153 -30.596 1.00 62.53 87 HIS A N 1
ATOM 650 C CA . HIS A 1 87 ? 27.829 -36.086 -32.053 1.00 62.53 87 HIS A CA 1
ATOM 651 C C . HIS A 1 87 ? 28.854 -35.019 -32.437 1.00 62.53 87 HIS A C 1
ATOM 653 O O . HIS A 1 87 ? 28.552 -33.838 -32.606 1.00 62.53 87 HIS A O 1
ATOM 659 N N . GLU A 1 88 ? 30.095 -35.481 -32.555 1.00 58.00 88 GLU A N 1
ATOM 660 C CA . GLU A 1 88 ? 31.249 -34.761 -33.076 1.00 58.00 88 GLU A CA 1
ATOM 661 C C . GLU A 1 88 ? 31.126 -34.636 -34.604 1.00 58.00 88 GLU A C 1
ATOM 663 O O . GLU A 1 88 ? 31.688 -35.396 -35.385 1.00 58.00 88 GLU A O 1
ATOM 668 N N . GLY A 1 89 ? 30.290 -33.691 -35.035 1.00 58.72 89 GLY A N 1
ATOM 669 C CA . GLY A 1 89 ? 30.167 -33.258 -36.423 1.00 58.72 89 GLY A CA 1
ATOM 670 C C . GLY A 1 89 ? 30.789 -31.879 -36.582 1.00 58.72 89 GLY A C 1
ATOM 671 O O . GLY A 1 89 ? 30.103 -30.869 -36.430 1.00 58.72 89 GLY A O 1
ATOM 672 N N . ALA A 1 90 ? 32.089 -31.839 -36.874 1.00 59.84 90 ALA A N 1
ATOM 673 C CA . ALA A 1 90 ? 32.845 -30.629 -37.170 1.00 59.84 90 ALA A CA 1
ATOM 674 C C . ALA A 1 90 ? 32.239 -29.884 -38.373 1.00 59.84 90 ALA A C 1
ATOM 676 O O . ALA A 1 90 ? 32.522 -30.188 -39.531 1.00 59.84 90 ALA A O 1
ATOM 677 N N . ARG A 1 91 ? 31.387 -28.892 -38.095 1.00 62.94 91 ARG A N 1
ATOM 678 C CA . ARG A 1 91 ? 30.993 -27.880 -39.075 1.00 62.94 91 ARG A CA 1
ATOM 679 C C . ARG A 1 91 ? 31.909 -26.665 -38.938 1.00 62.94 91 ARG A C 1
ATOM 681 O O . ARG A 1 91 ? 32.141 -26.209 -37.815 1.00 62.94 91 ARG A O 1
ATOM 688 N N . PRO A 1 92 ? 32.425 -26.134 -40.058 1.00 56.00 92 PRO A N 1
ATOM 689 C CA . PRO A 1 92 ? 33.304 -24.980 -40.045 1.00 56.00 92 PRO A CA 1
ATOM 690 C C . PRO A 1 92 ? 32.551 -23.792 -39.448 1.00 56.00 92 PRO A C 1
ATOM 692 O O . PRO A 1 92 ? 31.507 -23.379 -39.954 1.00 56.00 92 PRO A O 1
ATOM 695 N N . ARG A 1 93 ? 33.091 -23.261 -38.346 1.00 58.12 93 ARG A N 1
ATOM 696 C CA . ARG A 1 93 ? 32.699 -21.981 -37.751 1.00 58.12 93 ARG A CA 1
ATOM 697 C C . ARG A 1 93 ? 33.127 -20.871 -38.711 1.00 58.12 93 ARG A C 1
ATOM 699 O O . ARG A 1 93 ? 34.180 -20.264 -38.553 1.00 58.12 93 ARG A O 1
ATOM 706 N N . GLY A 1 94 ? 32.337 -20.693 -39.765 1.00 54.12 94 GLY A N 1
ATOM 707 C CA . GLY A 1 94 ? 32.474 -19.607 -40.721 1.00 54.12 94 GLY A CA 1
ATOM 708 C C . GLY A 1 94 ? 32.152 -18.280 -40.047 1.00 54.12 94 GLY A C 1
ATOM 709 O O . GLY A 1 94 ? 31.046 -18.097 -39.550 1.00 54.12 94 GLY A O 1
ATOM 710 N N . SER A 1 95 ? 33.169 -17.419 -40.019 1.00 57.59 95 SER A N 1
ATOM 711 C CA . SER A 1 95 ? 33.151 -15.963 -39.863 1.00 57.59 95 SER A CA 1
ATOM 712 C C . SER A 1 95 ? 31.920 -15.381 -39.172 1.00 57.59 95 SER A C 1
ATOM 714 O O . 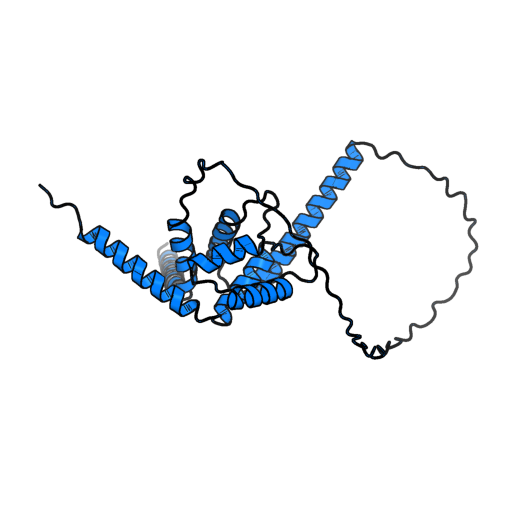SER A 1 95 ? 30.928 -14.999 -39.793 1.00 57.59 95 SER A O 1
ATOM 716 N N . SER A 1 96 ? 32.037 -15.270 -37.852 1.00 57.22 96 SER A N 1
ATOM 717 C CA . SER A 1 96 ? 31.279 -14.324 -37.043 1.00 57.22 96 SER A CA 1
ATOM 718 C C . SER A 1 96 ? 31.716 -12.906 -37.422 1.00 57.22 96 SER A C 1
ATOM 720 O O . SER A 1 96 ? 32.453 -12.258 -36.680 1.00 57.22 96 SER A O 1
ATOM 722 N N . ASP A 1 97 ? 31.292 -12.437 -38.594 1.00 56.78 97 ASP A N 1
ATOM 723 C CA . ASP A 1 97 ? 31.395 -11.030 -38.950 1.00 56.78 97 ASP A CA 1
ATOM 724 C C . ASP A 1 97 ? 30.568 -10.259 -37.928 1.00 56.78 97 ASP A C 1
ATOM 726 O O . ASP A 1 97 ? 29.342 -10.389 -37.874 1.00 56.78 97 ASP A O 1
ATOM 730 N N . ALA A 1 98 ? 31.266 -9.487 -37.098 1.00 61.84 98 ALA A N 1
ATOM 731 C CA . ALA A 1 98 ? 30.719 -8.531 -36.152 1.00 61.84 98 ALA A CA 1
ATOM 732 C C . ALA A 1 98 ? 29.991 -7.415 -36.916 1.00 61.84 98 ALA A C 1
ATOM 734 O O . ALA A 1 98 ? 30.428 -6.267 -36.979 1.00 61.84 98 ALA A O 1
ATOM 735 N N . ARG A 1 99 ? 28.864 -7.762 -37.537 1.00 62.47 99 ARG A N 1
ATOM 736 C CA . ARG A 1 99 ? 27.877 -6.807 -38.003 1.00 62.47 99 ARG A CA 1
ATOM 737 C C . ARG A 1 99 ? 27.233 -6.250 -36.748 1.00 62.47 99 ARG A C 1
ATOM 739 O O . ARG A 1 99 ? 26.265 -6.802 -36.240 1.00 62.47 99 ARG A O 1
ATOM 746 N N . CYS A 1 100 ? 27.816 -5.169 -36.239 1.00 66.38 100 CYS A N 1
ATOM 747 C CA . CYS A 1 100 ? 27.084 -4.209 -35.434 1.00 66.38 100 CYS A CA 1
ATOM 748 C C . CYS A 1 100 ? 25.946 -3.707 -36.329 1.00 66.38 100 CYS A C 1
ATOM 750 O O . CYS A 1 100 ? 26.122 -2.788 -37.129 1.00 66.38 100 CYS A O 1
ATOM 752 N N . SER A 1 101 ? 24.823 -4.426 -36.318 1.00 74.75 101 SER A N 1
ATOM 753 C CA . SER A 1 101 ? 23.601 -4.005 -36.976 1.00 74.75 101 SER A CA 1
ATOM 754 C C . SER A 1 101 ? 23.164 -2.753 -36.241 1.00 74.75 101 SER A C 1
ATOM 756 O O . SER A 1 101 ? 22.720 -2.824 -35.096 1.00 74.75 101 SER A O 1
ATOM 758 N N . SER A 1 102 ? 23.391 -1.599 -36.862 1.00 87.69 102 SER A N 1
ATOM 759 C CA . SER A 1 102 ? 22.891 -0.332 -36.356 1.00 87.69 102 SER A CA 1
ATOM 760 C C . SER A 1 102 ? 21.379 -0.459 -36.202 1.00 87.69 102 SER A C 1
ATOM 762 O O . SER A 1 102 ? 20.675 -0.609 -37.201 1.00 87.69 102 SER A O 1
ATOM 764 N N . VAL A 1 103 ? 20.904 -0.446 -34.961 1.00 89.75 103 VAL A N 1
ATOM 765 C CA . VAL A 1 103 ? 19.478 -0.450 -34.640 1.00 89.75 103 VAL A CA 1
ATOM 766 C C . VAL A 1 103 ? 18.915 0.896 -35.083 1.00 89.75 103 VAL A C 1
ATOM 768 O O . VAL A 1 103 ? 19.394 1.943 -34.641 1.00 89.75 103 VAL A O 1
ATOM 771 N N . ASP A 1 104 ? 17.935 0.884 -35.985 1.00 93.88 104 ASP A N 1
ATOM 772 C CA . ASP A 1 104 ? 17.242 2.110 -36.387 1.00 93.88 104 ASP A CA 1
ATOM 773 C C . ASP A 1 104 ? 16.441 2.661 -35.194 1.00 93.88 104 ASP A C 1
ATOM 775 O O . ASP A 1 104 ? 15.964 1.912 -34.341 1.00 93.88 104 ASP A O 1
ATOM 779 N N . PHE A 1 105 ? 16.237 3.975 -35.124 1.00 94.69 105 PHE A N 1
ATOM 780 C CA . PHE A 1 105 ? 15.504 4.598 -34.019 1.00 94.69 105 PHE A CA 1
ATOM 781 C C . PHE A 1 105 ? 14.087 4.021 -33.867 1.00 94.69 105 PHE A C 1
ATOM 783 O O . PHE A 1 105 ? 13.593 3.839 -32.755 1.00 94.69 105 PHE A O 1
ATOM 790 N N . LYS A 1 106 ? 13.439 3.655 -34.979 1.00 95.25 106 LYS A N 1
ATOM 791 C CA . LYS A 1 106 ? 12.128 2.993 -34.960 1.00 95.25 106 LYS A CA 1
ATOM 792 C C . LYS A 1 106 ? 12.177 1.597 -34.328 1.00 95.25 106 LYS A C 1
ATOM 794 O O . LYS A 1 106 ? 11.242 1.204 -33.627 1.00 95.25 106 LYS A O 1
ATOM 799 N N . GLU A 1 107 ? 13.247 0.852 -34.580 1.00 92.31 107 GLU A N 1
ATOM 800 C CA . GLU A 1 107 ? 13.477 -0.459 -33.974 1.00 92.31 107 GLU A CA 1
ATOM 801 C C . GLU A 1 107 ? 13.738 -0.305 -32.472 1.00 92.31 107 GLU A C 1
ATOM 803 O O . GLU A 1 107 ? 13.085 -0.977 -31.675 1.00 92.31 107 GLU A O 1
ATOM 808 N N . LEU A 1 108 ? 14.557 0.678 -32.077 1.00 93.94 108 LEU A N 1
ATOM 809 C CA . LEU A 1 108 ? 14.776 1.031 -30.671 1.00 93.94 108 LEU A CA 1
ATOM 810 C C . LEU A 1 108 ? 13.457 1.348 -29.945 1.00 93.94 108 LEU A C 1
ATOM 812 O O . LEU A 1 108 ? 13.204 0.801 -28.875 1.00 93.94 108 LEU A O 1
ATOM 816 N N . LEU A 1 109 ? 12.585 2.181 -30.525 1.00 95.25 109 LEU A N 1
ATOM 817 C CA . LEU A 1 109 ? 11.276 2.496 -29.932 1.00 95.25 109 LEU A CA 1
ATOM 818 C C . LEU A 1 109 ? 10.377 1.262 -29.789 1.00 95.25 109 LEU A C 1
ATOM 820 O O . LEU A 1 109 ? 9.633 1.149 -28.815 1.00 95.25 109 LEU A O 1
ATOM 824 N N . SER A 1 110 ? 10.441 0.342 -30.752 1.00 96.62 110 SER A N 1
ATOM 825 C CA . SER A 1 110 ? 9.659 -0.898 -30.715 1.00 96.62 110 SER A CA 1
ATOM 826 C C . SER A 1 110 ? 10.135 -1.817 -29.589 1.00 96.62 110 SER A C 1
ATOM 828 O O . SER A 1 110 ? 9.308 -2.378 -28.875 1.00 96.62 110 SER A O 1
ATOM 830 N N . ILE A 1 111 ? 11.453 -1.910 -29.385 1.00 93.00 111 ILE A N 1
ATOM 831 C CA . ILE A 1 111 ? 12.057 -2.666 -28.282 1.00 93.00 111 ILE A CA 1
ATOM 832 C C . ILE A 1 111 ? 11.681 -2.043 -26.933 1.00 93.00 111 ILE A C 1
ATOM 834 O O . ILE A 1 111 ? 11.208 -2.754 -26.054 1.00 93.00 111 ILE A O 1
ATOM 838 N N . MET A 1 112 ? 11.819 -0.722 -26.778 1.00 92.69 112 MET A N 1
ATOM 839 C CA . MET A 1 112 ? 11.454 -0.034 -25.530 1.00 92.69 112 MET A CA 1
ATOM 840 C C . MET A 1 112 ? 9.983 -0.251 -25.176 1.00 92.69 112 MET A C 1
ATOM 842 O O . MET A 1 112 ? 9.663 -0.539 -24.028 1.00 92.69 112 MET A O 1
ATOM 846 N N . ARG A 1 113 ? 9.081 -0.160 -26.161 1.00 96.38 113 ARG A N 1
ATOM 847 C CA . ARG A 1 113 ? 7.659 -0.437 -25.947 1.00 96.38 113 ARG A CA 1
ATOM 848 C C . ARG A 1 113 ? 7.412 -1.876 -25.502 1.00 96.38 113 ARG A C 1
ATOM 850 O O . ARG A 1 113 ? 6.641 -2.076 -24.576 1.00 96.38 113 ARG A O 1
ATOM 857 N N . LEU A 1 114 ? 8.063 -2.849 -26.139 1.00 94.75 114 LEU A N 1
ATOM 858 C CA . LEU A 1 114 ? 7.927 -4.255 -25.760 1.00 94.75 114 LEU A CA 1
ATOM 859 C C . LEU A 1 114 ? 8.369 -4.492 -24.309 1.00 94.75 114 LEU A C 1
ATOM 861 O O . LEU A 1 114 ? 7.687 -5.213 -23.592 1.00 94.75 114 LEU A O 1
ATOM 865 N N . ILE A 1 115 ? 9.464 -3.858 -23.877 1.00 91.00 115 ILE A N 1
ATOM 866 C CA . ILE A 1 115 ? 9.943 -3.934 -22.488 1.00 91.00 115 ILE A CA 1
ATOM 867 C C . ILE A 1 115 ? 8.898 -3.350 -21.528 1.00 91.00 115 ILE A C 1
ATOM 869 O O . ILE A 1 115 ? 8.549 -3.997 -20.549 1.00 91.00 115 ILE A O 1
ATOM 873 N N . PHE A 1 116 ? 8.341 -2.171 -21.824 1.00 89.81 116 PHE A N 1
ATOM 874 C CA . PHE A 1 116 ? 7.292 -1.583 -20.979 1.00 89.81 116 PHE A CA 1
ATOM 875 C C . PHE A 1 116 ? 6.019 -2.433 -20.926 1.00 89.81 116 PHE A C 1
ATOM 877 O O . PHE A 1 116 ? 5.429 -2.567 -19.857 1.00 89.81 116 PHE A O 1
ATOM 884 N N . ASP A 1 117 ? 5.599 -3.004 -22.057 1.00 92.00 117 ASP A N 1
ATOM 885 C CA . ASP A 1 117 ? 4.425 -3.877 -22.117 1.00 92.00 117 ASP A CA 1
ATOM 886 C C . ASP A 1 117 ? 4.651 -5.150 -21.268 1.00 92.00 117 ASP A C 1
ATOM 888 O O . ASP A 1 117 ? 3.736 -5.580 -20.566 1.00 92.00 117 ASP A O 1
ATOM 892 N N . GLN A 1 118 ? 5.870 -5.710 -21.276 1.00 92.06 118 GLN A N 1
ATOM 893 C CA . GLN A 1 118 ? 6.258 -6.849 -20.432 1.00 92.06 118 GLN A CA 1
ATOM 894 C C . GLN A 1 118 ? 6.275 -6.489 -18.940 1.00 92.06 118 GLN A C 1
ATOM 896 O O . GLN A 1 118 ? 5.650 -7.188 -18.146 1.00 92.06 118 GLN A O 1
ATOM 901 N N . ASP A 1 119 ? 6.907 -5.375 -18.561 1.00 87.56 119 ASP A N 1
ATOM 902 C CA . ASP A 1 119 ? 6.944 -4.903 -17.169 1.00 87.56 119 ASP A CA 1
ATOM 903 C C . ASP A 1 119 ? 5.528 -4.644 -16.615 1.00 87.56 119 ASP A C 1
ATOM 905 O O . ASP A 1 119 ? 5.212 -4.985 -15.468 1.00 87.56 119 ASP A O 1
ATOM 909 N N . ASP A 1 120 ? 4.646 -4.043 -17.421 1.00 88.62 120 ASP A N 1
ATOM 910 C CA . ASP A 1 120 ? 3.254 -3.809 -17.033 1.00 88.62 120 ASP A CA 1
ATOM 911 C C . ASP A 1 120 ? 2.469 -5.124 -16.896 1.00 88.62 120 ASP A C 1
ATOM 913 O O . ASP A 1 120 ? 1.654 -5.247 -15.973 1.00 88.62 120 ASP A O 1
ATOM 917 N N . GLU A 1 121 ? 2.703 -6.107 -17.773 1.00 92.88 121 GLU A N 1
ATOM 918 C CA . GLU A 1 121 ? 2.084 -7.434 -17.693 1.00 92.88 121 GLU A CA 1
ATOM 919 C C . GLU A 1 121 ? 2.523 -8.185 -16.430 1.00 92.88 121 GLU A C 1
ATOM 921 O O . GLU A 1 121 ? 1.660 -8.630 -15.666 1.00 92.88 121 GLU A O 1
ATOM 926 N N . GLU A 1 122 ? 3.826 -8.231 -16.142 1.00 89.38 122 GLU A N 1
ATOM 927 C CA . GLU A 1 122 ? 4.371 -8.846 -14.925 1.00 89.38 122 GLU A CA 1
ATOM 928 C C . GLU A 1 122 ? 3.812 -8.180 -13.658 1.00 89.38 122 GLU A C 1
ATOM 930 O O . GLU A 1 122 ? 3.387 -8.855 -12.712 1.00 89.38 122 GLU A O 1
ATOM 935 N N . ARG A 1 123 ? 3.723 -6.841 -13.640 1.00 88.50 123 ARG A N 1
ATOM 936 C CA . ARG A 1 123 ? 3.134 -6.107 -12.510 1.00 88.50 123 ARG A CA 1
ATOM 937 C C . ARG A 1 123 ? 1.655 -6.444 -12.324 1.00 88.50 123 ARG A C 1
ATOM 939 O O . ARG A 1 123 ? 1.200 -6.599 -11.188 1.00 88.50 123 ARG A O 1
ATOM 946 N N . LEU A 1 124 ? 0.891 -6.535 -13.414 1.00 90.38 124 LEU A N 1
ATOM 947 C CA . LEU A 1 124 ? -0.529 -6.892 -13.366 1.00 90.38 124 LEU A CA 1
ATOM 948 C C . LEU A 1 124 ? -0.742 -8.339 -12.923 1.00 90.38 124 LEU A C 1
ATOM 950 O O . LEU A 1 124 ? -1.703 -8.608 -12.201 1.00 90.38 124 LEU A O 1
ATOM 954 N N . GLU A 1 125 ? 0.119 -9.263 -13.339 1.00 93.62 125 GLU A N 1
ATOM 955 C CA . GLU A 1 125 ? 0.059 -10.657 -12.908 1.00 93.62 125 GLU A CA 1
ATOM 956 C C . GLU A 1 125 ? 0.340 -10.779 -11.408 1.00 93.62 125 GLU A C 1
ATOM 958 O O . GLU A 1 125 ? -0.502 -11.307 -10.679 1.00 93.62 125 GLU A O 1
ATOM 963 N N . LYS A 1 126 ? 1.418 -10.156 -10.916 1.00 90.19 126 LYS A N 1
ATOM 964 C CA . LYS A 1 126 ? 1.731 -10.092 -9.480 1.00 90.19 126 LYS A CA 1
ATOM 965 C C . LYS A 1 126 ? 0.588 -9.481 -8.666 1.00 90.19 126 LYS A C 1
ATOM 967 O O . LYS A 1 126 ? 0.232 -9.989 -7.603 1.00 90.19 126 LYS A O 1
ATOM 972 N N . GLU A 1 127 ? -0.031 -8.405 -9.158 1.00 91.44 127 GLU A N 1
ATOM 973 C CA . GLU A 1 127 ? -1.200 -7.812 -8.500 1.00 91.44 127 GLU A CA 1
ATOM 974 C C . GLU A 1 127 ? -2.371 -8.803 -8.438 1.00 91.44 127 GLU A C 1
ATOM 976 O O . GLU A 1 127 ? -2.997 -8.939 -7.388 1.00 91.44 127 GLU A O 1
ATOM 981 N N . ARG A 1 128 ? -2.666 -9.521 -9.530 1.00 91.81 128 ARG A N 1
ATOM 982 C CA . ARG A 1 128 ? -3.747 -10.521 -9.563 1.00 91.81 128 ARG A CA 1
ATOM 983 C C . ARG A 1 128 ? -3.497 -11.668 -8.593 1.00 91.81 128 ARG A C 1
ATOM 985 O O . ARG A 1 128 ? -4.444 -12.111 -7.945 1.00 91.81 128 ARG A O 1
ATOM 992 N N . GLU A 1 129 ? -2.259 -12.139 -8.492 1.00 94.19 129 GLU A N 1
ATOM 993 C CA . GLU A 1 129 ? -1.882 -13.176 -7.532 1.00 94.19 129 GLU A CA 1
ATOM 994 C C . GLU A 1 129 ? -2.096 -12.702 -6.100 1.00 94.19 129 GLU A C 1
ATOM 996 O O . GLU A 1 129 ? -2.780 -13.372 -5.328 1.00 94.19 129 GLU A O 1
ATOM 1001 N N . ILE A 1 130 ? -1.624 -11.498 -5.772 1.00 93.56 130 ILE A N 1
ATOM 1002 C CA . ILE A 1 130 ? -1.812 -10.943 -4.433 1.00 93.56 130 ILE A CA 1
ATOM 1003 C C . ILE A 1 130 ? -3.296 -10.733 -4.140 1.00 93.56 130 ILE A C 1
ATOM 1005 O O . ILE A 1 130 ? -3.740 -11.110 -3.066 1.00 93.56 130 ILE A O 1
ATOM 1009 N N . VAL A 1 131 ? -4.082 -10.196 -5.081 1.00 92.31 131 VAL A N 1
ATOM 1010 C CA . VAL A 1 131 ? -5.542 -10.021 -4.939 1.00 92.31 131 VAL A CA 1
ATOM 1011 C C . VAL A 1 131 ? -6.264 -11.352 -4.723 1.00 92.31 131 VAL A C 1
ATOM 1013 O O . VAL A 1 131 ? -7.287 -11.380 -4.046 1.00 92.31 131 VAL A O 1
ATOM 1016 N N . ARG A 1 132 ? -5.754 -12.458 -5.275 1.00 92.56 132 ARG A N 1
ATOM 1017 C CA . ARG A 1 132 ? -6.290 -13.800 -5.011 1.00 92.56 132 ARG A CA 1
ATOM 1018 C C . ARG A 1 132 ? -5.964 -14.271 -3.592 1.00 92.56 132 ARG A C 1
ATOM 1020 O O . ARG A 1 132 ? -6.787 -14.950 -2.980 1.00 92.56 132 ARG A O 1
ATOM 1027 N N . ASP A 1 133 ? -4.785 -13.922 -3.090 1.00 94.31 133 ASP A N 1
ATOM 1028 C CA . ASP A 1 133 ? -4.301 -14.358 -1.781 1.00 94.31 133 ASP A CA 1
ATOM 1029 C C . ASP A 1 133 ? -4.873 -13.504 -0.636 1.00 94.31 133 ASP A C 1
ATOM 1031 O O . ASP A 1 133 ? -5.207 -14.030 0.432 1.00 94.31 133 ASP A O 1
ATOM 1035 N N . VAL A 1 134 ? -5.052 -12.197 -0.857 1.00 93.38 134 VAL A N 1
ATOM 1036 C CA . VAL A 1 134 ? -5.731 -11.302 0.086 1.00 93.38 134 VAL A CA 1
ATOM 1037 C C . VAL A 1 134 ? -7.240 -11.465 -0.053 1.00 93.38 134 VAL A C 1
ATOM 1039 O O . VAL A 1 134 ? -7.803 -11.407 -1.140 1.00 93.38 134 VAL A O 1
ATOM 1042 N N . ARG A 1 135 ? -7.952 -11.654 1.058 1.00 93.19 135 ARG A N 1
ATOM 1043 C CA . ARG A 1 135 ? -9.399 -11.945 1.028 1.00 93.19 135 ARG A CA 1
ATOM 1044 C C . ARG A 1 135 ? -10.263 -10.685 0.952 1.00 93.19 135 ARG A C 1
ATOM 1046 O O . ARG A 1 135 ? -11.341 -10.640 1.543 1.00 93.19 135 ARG A O 1
ATOM 1053 N N . PHE A 1 136 ? -9.785 -9.660 0.255 1.00 93.06 136 PHE A N 1
ATOM 1054 C CA . PHE A 1 136 ? -10.539 -8.429 0.054 1.00 93.06 136 PHE A CA 1
ATOM 1055 C C . PHE A 1 136 ? -11.580 -8.599 -1.052 1.00 93.06 136 PHE A C 1
ATOM 1057 O O . PHE A 1 136 ? -11.352 -9.245 -2.074 1.00 93.06 136 PHE A O 1
ATOM 1064 N N . SER A 1 137 ? -12.737 -7.978 -0.858 1.00 92.88 137 SER A N 1
ATOM 1065 C CA . SER A 1 137 ? -13.752 -7.830 -1.898 1.00 92.88 137 SER A CA 1
ATOM 1066 C C . SER A 1 137 ? -13.292 -6.864 -2.995 1.00 92.88 137 SER A C 1
ATOM 1068 O O . SER A 1 137 ? -12.398 -6.034 -2.811 1.00 92.88 137 SER A O 1
ATOM 1070 N N . ARG A 1 138 ? -13.941 -6.932 -4.161 1.00 91.62 138 ARG A N 1
ATOM 1071 C CA . ARG A 1 138 ? -13.627 -6.059 -5.302 1.00 91.62 138 ARG A CA 1
ATOM 1072 C C . ARG A 1 138 ? -13.832 -4.579 -4.963 1.00 91.62 138 ARG A C 1
ATOM 1074 O O . ARG A 1 138 ? -13.088 -3.722 -5.443 1.00 91.62 138 ARG A O 1
ATOM 1081 N N . GLU A 1 139 ? -14.843 -4.282 -4.157 1.00 92.38 139 GLU A N 1
ATOM 1082 C CA . GLU A 1 139 ? -15.158 -2.944 -3.668 1.00 92.38 139 GLU A CA 1
ATOM 1083 C C . GLU A 1 139 ? -14.053 -2.418 -2.745 1.00 92.38 139 GLU A C 1
ATOM 1085 O O . GLU A 1 139 ? -13.593 -1.293 -2.940 1.00 92.38 139 GLU A O 1
ATOM 1090 N N . GLU A 1 140 ? -13.565 -3.244 -1.815 1.00 89.81 140 GLU A N 1
ATOM 1091 C CA . GLU A 1 140 ? -12.455 -2.888 -0.922 1.00 89.81 140 GLU A CA 1
ATOM 1092 C C . GLU A 1 140 ? -11.162 -2.649 -1.697 1.00 89.81 140 GLU A C 1
ATOM 1094 O O . GLU A 1 140 ? -10.491 -1.644 -1.479 1.00 89.81 140 GLU A O 1
ATOM 1099 N N . VAL A 1 141 ? -10.832 -3.512 -2.663 1.00 94.56 141 VAL A N 1
ATOM 1100 C CA . VAL A 1 141 ? -9.651 -3.316 -3.521 1.00 94.56 141 VAL A CA 1
ATOM 1101 C C . VAL A 1 141 ? -9.744 -1.991 -4.284 1.00 94.56 141 VAL A C 1
ATOM 1103 O O . VAL A 1 141 ? -8.760 -1.256 -4.383 1.00 94.56 141 VAL A O 1
ATOM 1106 N N . ARG A 1 142 ? -10.930 -1.634 -4.795 1.00 93.56 142 ARG A N 1
ATOM 1107 C CA . ARG A 1 142 ? -11.156 -0.344 -5.467 1.00 93.56 142 ARG A CA 1
ATOM 1108 C C . ARG A 1 142 ? -10.958 0.840 -4.514 1.00 93.56 142 ARG A C 1
ATOM 1110 O O . ARG A 1 142 ? -10.387 1.853 -4.916 1.00 93.56 142 ARG A O 1
ATOM 1117 N N . GLU A 1 143 ? -11.439 0.730 -3.285 1.00 92.75 143 GLU A N 1
ATOM 1118 C CA . GLU A 1 143 ? -11.262 1.745 -2.246 1.00 92.75 143 GLU A CA 1
ATOM 1119 C C . GLU A 1 143 ? -9.785 1.904 -1.858 1.00 92.75 143 GLU A C 1
ATOM 1121 O O . GLU A 1 143 ? -9.264 3.021 -1.872 1.00 92.75 143 GLU A O 1
ATOM 1126 N N . PHE A 1 144 ? -9.074 0.797 -1.640 1.00 94.75 144 PHE A N 1
ATOM 1127 C CA . PHE A 1 144 ? -7.633 0.800 -1.397 1.00 94.75 144 PHE A CA 1
ATOM 1128 C C . PHE A 1 144 ? -6.845 1.408 -2.552 1.00 94.75 144 PHE A C 1
ATOM 1130 O O . PHE A 1 144 ? -5.911 2.168 -2.313 1.00 94.75 144 PHE A O 1
ATOM 1137 N N . ARG A 1 145 ? -7.244 1.152 -3.802 1.00 94.56 145 ARG A N 1
ATOM 1138 C CA . ARG A 1 145 ? -6.629 1.787 -4.975 1.00 94.56 145 ARG A CA 1
ATOM 1139 C C . ARG A 1 145 ? -6.803 3.304 -4.962 1.00 94.56 145 ARG A C 1
ATOM 1141 O O . ARG A 1 145 ? -5.878 4.026 -5.320 1.00 94.56 145 ARG A O 1
ATOM 1148 N N . SER A 1 146 ? -7.962 3.797 -4.525 1.00 93.25 146 SER A N 1
ATOM 1149 C CA . SER A 1 146 ? -8.174 5.238 -4.355 1.00 93.25 146 SER A CA 1
ATOM 1150 C C . SER A 1 146 ? -7.268 5.825 -3.273 1.00 93.25 146 SER A C 1
ATOM 1152 O O . SER A 1 146 ? -6.709 6.896 -3.487 1.00 93.25 146 SER A O 1
ATOM 1154 N N . LEU A 1 147 ? -7.108 5.143 -2.133 1.00 92.19 147 LEU A N 1
ATOM 1155 C CA . LEU A 1 147 ? -6.210 5.592 -1.059 1.00 92.19 147 LEU A CA 1
ATOM 1156 C C . LEU A 1 147 ? -4.752 5.601 -1.498 1.00 92.19 147 LEU A C 1
ATOM 1158 O O . LEU A 1 147 ? -4.037 6.561 -1.229 1.00 92.19 147 LEU A O 1
ATOM 1162 N N . PHE A 1 148 ? -4.332 4.546 -2.193 1.00 94.88 148 PHE A N 1
ATOM 1163 C CA . PHE A 1 148 ? -2.976 4.404 -2.697 1.00 94.88 148 PHE A CA 1
ATOM 1164 C C . PHE A 1 148 ? -2.613 5.569 -3.623 1.00 94.88 148 PHE A C 1
ATOM 1166 O O . PHE A 1 148 ? -1.640 6.267 -3.361 1.00 94.88 148 PHE A O 1
ATOM 1173 N N . HIS A 1 149 ? -3.454 5.862 -4.622 1.00 93.25 149 HIS A N 1
ATOM 1174 C CA . HIS A 1 149 ? -3.222 6.979 -5.547 1.00 93.25 149 HIS A CA 1
ATOM 1175 C C . HIS A 1 149 ? -3.232 8.359 -4.881 1.00 93.25 149 HIS A C 1
ATOM 1177 O O . HIS A 1 149 ? -2.628 9.287 -5.402 1.00 93.25 149 HIS A O 1
ATOM 1183 N N . GLN A 1 150 ? -3.945 8.525 -3.767 1.00 91.75 150 GLN A N 1
ATOM 1184 C CA . GLN A 1 150 ? -3.973 9.798 -3.043 1.00 91.75 150 GLN A CA 1
ATOM 1185 C C . GLN A 1 150 ? -2.776 9.996 -2.125 1.00 91.75 150 GLN A C 1
ATOM 1187 O O . GLN A 1 150 ? -2.464 11.129 -1.767 1.00 91.75 150 GLN A O 1
ATOM 1192 N N . ALA A 1 151 ? -2.160 8.902 -1.688 1.00 93.12 151 ALA A N 1
ATOM 1193 C CA . ALA A 1 151 ? -1.002 8.944 -0.815 1.00 93.12 151 ALA A CA 1
ATOM 1194 C C . ALA A 1 151 ? 0.315 8.977 -1.584 1.00 93.12 151 ALA A C 1
ATOM 1196 O O . ALA A 1 151 ? 1.261 9.581 -1.088 1.00 93.12 151 ALA A O 1
ATOM 1197 N N . SER A 1 152 ? 0.372 8.345 -2.760 1.00 90.94 152 SER A N 1
ATOM 1198 C CA . SER A 1 152 ? 1.533 8.402 -3.642 1.00 90.94 152 SER A CA 1
ATOM 1199 C C . SER A 1 152 ? 1.611 9.778 -4.298 1.00 90.94 152 SER A C 1
ATOM 1201 O O . SER A 1 152 ? 0.743 10.127 -5.102 1.00 90.94 152 SER A O 1
ATOM 1203 N N . PHE A 1 153 ? 2.651 10.548 -3.989 1.00 85.94 153 PHE A N 1
ATOM 1204 C CA . PHE A 1 153 ? 2.921 11.809 -4.693 1.00 85.94 153 PHE A CA 1
ATOM 1205 C C . PHE A 1 153 ? 3.753 11.612 -5.965 1.00 85.94 153 PHE A C 1
ATOM 1207 O O . PHE A 1 153 ? 3.940 12.559 -6.729 1.00 85.94 153 PHE A O 1
ATOM 1214 N N . ASP A 1 154 ? 4.250 10.397 -6.186 1.00 84.75 154 ASP A N 1
ATOM 1215 C CA . ASP A 1 154 ? 5.189 10.094 -7.254 1.00 84.75 154 ASP A CA 1
ATOM 1216 C C . ASP A 1 154 ? 4.512 9.708 -8.581 1.00 84.75 154 ASP A C 1
ATOM 1218 O O . ASP A 1 154 ? 3.434 9.105 -8.621 1.00 84.75 154 ASP A O 1
ATOM 1222 N N . VAL A 1 155 ? 5.188 10.021 -9.686 1.00 82.25 155 VAL A N 1
ATOM 1223 C CA . VAL A 1 155 ? 4.768 9.709 -11.060 1.00 82.25 155 VAL A CA 1
ATOM 1224 C C . VAL A 1 155 ? 4.784 8.199 -11.301 1.00 82.25 155 VAL A C 1
ATOM 1226 O O . VAL A 1 155 ? 3.947 7.674 -12.039 1.00 82.25 155 VAL A O 1
ATOM 1229 N N . GLU A 1 156 ? 5.691 7.489 -10.629 1.00 82.06 156 GLU A N 1
ATOM 1230 C CA . GLU A 1 156 ? 5.887 6.044 -10.769 1.00 82.06 156 GLU A CA 1
ATOM 1231 C C . GLU A 1 156 ? 4.790 5.200 -10.104 1.00 82.06 156 GLU A C 1
ATOM 1233 O O . GLU A 1 156 ? 4.768 3.978 -10.262 1.00 82.06 156 GLU A O 1
ATOM 1238 N N . LYS A 1 157 ? 3.845 5.837 -9.393 1.00 89.06 157 LYS A N 1
ATOM 1239 C CA . LYS A 1 157 ? 2.751 5.165 -8.667 1.00 89.06 157 LYS A CA 1
ATOM 1240 C C . LYS A 1 157 ? 3.276 4.121 -7.678 1.00 89.06 157 LYS A C 1
ATOM 1242 O O . LYS A 1 157 ? 2.728 3.023 -7.563 1.00 89.06 157 LYS A O 1
ATOM 1247 N N . ARG A 1 158 ? 4.349 4.465 -6.971 1.00 93.31 158 ARG A N 1
ATOM 1248 C CA . ARG A 1 158 ? 4.886 3.695 -5.849 1.00 93.31 158 ARG A CA 1
ATOM 1249 C C . ARG A 1 158 ? 4.633 4.451 -4.552 1.00 93.31 158 ARG A C 1
ATOM 1251 O O . ARG A 1 158 ? 4.534 5.674 -4.553 1.00 93.31 158 ARG A O 1
ATOM 1258 N N . LEU A 1 159 ? 4.499 3.709 -3.459 1.00 95.19 159 LEU A N 1
ATOM 1259 C CA . LEU A 1 159 ? 4.271 4.265 -2.131 1.00 95.19 159 LEU A CA 1
ATOM 1260 C C . LEU A 1 159 ? 5.503 4.033 -1.260 1.00 95.19 159 LEU A C 1
ATOM 1262 O O . LEU A 1 159 ? 5.840 2.896 -0.932 1.00 95.19 159 LEU A O 1
ATOM 1266 N N . THR A 1 160 ? 6.171 5.107 -0.872 1.00 95.31 160 THR A N 1
ATOM 1267 C CA . THR A 1 160 ? 7.314 5.050 0.043 1.00 95.31 160 THR A CA 1
ATOM 1268 C C . THR A 1 160 ? 6.869 4.677 1.458 1.00 95.31 160 THR A C 1
ATOM 1270 O O . THR A 1 160 ? 5.727 4.928 1.862 1.00 95.31 160 THR A O 1
ATOM 1273 N N . LEU A 1 161 ? 7.786 4.142 2.271 1.00 95.12 161 LEU A N 1
ATOM 1274 C CA . LEU A 1 161 ? 7.505 3.863 3.684 1.00 95.12 161 LEU A CA 1
ATOM 1275 C C . LEU A 1 161 ? 6.983 5.101 4.438 1.00 95.12 161 LEU A C 1
ATOM 1277 O O . LEU A 1 161 ? 6.061 4.987 5.241 1.00 95.12 161 LEU A O 1
ATOM 1281 N N . ALA A 1 162 ? 7.526 6.290 4.162 1.00 95.19 162 ALA A N 1
ATOM 1282 C CA . ALA A 1 162 ? 7.095 7.526 4.815 1.00 95.19 162 ALA A CA 1
ATOM 1283 C C . ALA A 1 162 ? 5.648 7.914 4.454 1.00 95.19 162 ALA A C 1
ATOM 1285 O O . ALA A 1 162 ? 4.914 8.439 5.293 1.00 95.19 162 ALA A O 1
ATOM 1286 N N . GLU A 1 163 ? 5.214 7.667 3.217 1.00 96.06 163 GLU A N 1
ATOM 1287 C CA . GLU A 1 163 ? 3.824 7.884 2.801 1.00 96.06 163 GLU A CA 1
ATOM 1288 C C . GLU A 1 163 ? 2.888 6.832 3.408 1.00 96.06 163 GLU A C 1
ATOM 1290 O O . GLU A 1 163 ? 1.800 7.179 3.874 1.00 96.06 163 GLU A O 1
ATOM 1295 N N . LEU A 1 164 ? 3.330 5.572 3.490 1.00 96.06 164 LEU A N 1
ATOM 1296 C CA . LEU A 1 164 ? 2.593 4.519 4.188 1.00 96.06 164 LEU A CA 1
ATOM 1297 C C . LEU A 1 164 ? 2.417 4.846 5.679 1.00 96.06 164 LEU A C 1
ATOM 1299 O O . LEU A 1 164 ? 1.312 4.729 6.205 1.00 96.06 164 LEU A O 1
ATOM 1303 N N . GLU A 1 165 ? 3.469 5.307 6.359 1.00 96.06 165 GLU A N 1
ATOM 1304 C CA . GLU A 1 165 ? 3.398 5.744 7.757 1.00 96.06 165 GLU A CA 1
ATOM 1305 C C . GLU A 1 165 ? 2.372 6.867 7.939 1.00 96.06 165 GLU A C 1
ATOM 1307 O O . GLU A 1 165 ? 1.562 6.817 8.865 1.00 96.06 165 GLU A O 1
ATOM 1312 N N . LYS A 1 166 ? 2.345 7.850 7.028 1.00 95.50 166 LYS A N 1
ATOM 1313 C CA . LYS A 1 166 ? 1.340 8.925 7.038 1.00 95.50 166 LYS A CA 1
ATOM 1314 C C . LYS A 1 166 ? -0.076 8.397 6.828 1.00 95.50 166 LYS A C 1
ATOM 1316 O O . LYS A 1 166 ? -0.997 8.933 7.437 1.00 95.50 166 LYS A O 1
ATOM 1321 N N . LEU A 1 167 ? -0.268 7.386 5.979 1.00 94.38 167 LEU A N 1
ATOM 1322 C CA . LEU A 1 167 ? -1.569 6.740 5.795 1.00 94.38 167 LEU A CA 1
ATOM 1323 C C . LEU A 1 167 ? -2.032 6.039 7.076 1.00 94.38 167 LEU A C 1
ATOM 1325 O O . LEU A 1 167 ? -3.148 6.283 7.533 1.00 94.38 167 LEU A O 1
ATOM 1329 N N . VAL A 1 168 ? -1.168 5.224 7.686 1.00 94.50 168 VAL A N 1
ATOM 1330 C CA . VAL A 1 168 ? -1.473 4.490 8.926 1.00 94.50 168 VAL A CA 1
ATOM 1331 C C . VAL A 1 168 ? -1.719 5.452 10.094 1.00 94.50 168 VAL A C 1
ATOM 1333 O O . VAL A 1 168 ? -2.653 5.253 10.875 1.00 94.50 168 VAL A O 1
ATOM 1336 N N . ALA A 1 169 ? -0.964 6.554 10.159 1.00 95.25 169 ALA A N 1
ATOM 1337 C CA . ALA A 1 169 ? -1.103 7.594 11.179 1.00 95.25 169 ALA A CA 1
ATOM 1338 C C . ALA A 1 169 ? -2.489 8.263 11.209 1.00 95.25 169 ALA A C 1
ATOM 1340 O O . ALA A 1 169 ? -2.863 8.858 12.220 1.00 95.25 169 ALA A O 1
ATOM 1341 N N . ARG A 1 170 ? -3.274 8.168 10.125 1.00 91.50 170 ARG A N 1
ATOM 1342 C CA . ARG A 1 170 ? -4.652 8.692 10.082 1.00 91.50 170 ARG A CA 1
ATOM 1343 C C . ARG A 1 170 ? -5.648 7.826 10.848 1.00 91.50 170 ARG A C 1
ATOM 1345 O O . ARG A 1 170 ? -6.708 8.325 11.219 1.00 91.50 170 ARG A O 1
ATOM 1352 N N . VAL A 1 171 ? -5.328 6.550 11.057 1.00 88.94 171 VAL A N 1
ATOM 1353 C CA . VAL A 1 171 ? -6.190 5.591 11.762 1.00 88.94 171 VAL A CA 1
ATOM 1354 C C . VAL A 1 171 ? -5.766 5.460 13.219 1.00 88.94 171 VAL A C 1
ATOM 1356 O O . VAL A 1 171 ? -6.614 5.421 14.108 1.00 88.94 171 VAL A O 1
ATOM 1359 N N . MET A 1 172 ? -4.458 5.430 13.479 1.00 92.88 172 MET A N 1
ATOM 1360 C CA . MET A 1 172 ? -3.919 5.269 14.826 1.00 92.88 172 MET A CA 1
ATOM 1361 C C . MET A 1 172 ? -2.602 6.033 15.021 1.00 92.88 172 MET A C 1
ATOM 1363 O O . MET A 1 172 ? -1.871 6.240 14.055 1.00 92.88 172 MET A O 1
ATOM 1367 N N . PRO A 1 173 ? -2.244 6.425 16.257 1.00 94.81 173 PRO A N 1
ATOM 1368 C CA . PRO A 1 173 ? -0.963 7.065 16.532 1.00 94.81 173 PRO A CA 1
ATOM 1369 C C . PRO A 1 173 ? 0.215 6.140 16.208 1.00 94.81 173 PRO A C 1
ATOM 1371 O O . PRO A 1 173 ? 0.354 5.057 16.776 1.00 94.81 173 PRO A O 1
ATOM 1374 N N . VAL A 1 174 ? 1.097 6.593 15.321 1.00 95.06 174 VAL A N 1
ATOM 1375 C CA . VAL A 1 174 ? 2.299 5.857 14.923 1.00 95.06 174 VAL A CA 1
ATOM 1376 C C . VAL A 1 174 ? 3.465 6.293 15.814 1.00 95.06 174 VAL A C 1
ATOM 1378 O O . VAL A 1 174 ? 3.967 7.410 15.710 1.00 95.06 174 VAL A O 1
ATOM 1381 N N . THR A 1 175 ? 3.878 5.419 16.734 1.00 97.06 175 THR A N 1
ATOM 1382 C CA . THR A 1 175 ? 5.057 5.632 17.595 1.00 97.06 175 THR A CA 1
ATOM 1383 C C . THR A 1 175 ? 6.325 5.082 16.938 1.00 97.06 175 THR A C 1
ATOM 1385 O O . THR A 1 175 ? 6.255 4.276 16.013 1.00 97.06 175 THR A O 1
ATOM 1388 N N . ARG A 1 176 ? 7.510 5.446 17.447 1.00 96.94 176 ARG A N 1
ATOM 1389 C CA . ARG A 1 176 ? 8.794 4.966 16.900 1.00 96.94 176 ARG A CA 1
ATOM 1390 C C . ARG A 1 176 ? 8.914 3.433 16.861 1.00 96.94 176 ARG A C 1
ATOM 1392 O O . ARG A 1 176 ? 9.505 2.902 15.927 1.00 96.94 176 ARG A O 1
ATOM 1399 N N . GLY A 1 177 ? 8.368 2.727 17.855 1.00 96.81 177 GLY A N 1
ATOM 1400 C CA . GLY A 1 177 ? 8.358 1.256 17.867 1.00 96.81 177 GLY A CA 1
ATOM 1401 C C . GLY A 1 177 ? 7.477 0.684 16.754 1.00 96.81 177 GLY A C 1
ATOM 1402 O O . GLY A 1 177 ? 7.917 -0.160 15.978 1.00 96.81 177 GLY A O 1
ATOM 1403 N N . ILE A 1 178 ? 6.280 1.250 16.600 1.00 95.62 178 ILE A N 1
ATOM 1404 C CA . ILE A 1 178 ? 5.316 0.898 15.550 1.00 95.62 178 ILE A CA 1
ATOM 1405 C C . ILE A 1 178 ? 5.904 1.154 14.150 1.00 95.62 178 ILE A C 1
ATOM 1407 O O . ILE A 1 178 ? 5.745 0.321 13.262 1.00 95.62 178 ILE A O 1
ATOM 1411 N N . GLN A 1 179 ? 6.654 2.246 13.951 1.00 96.25 179 GLN A N 1
ATOM 1412 C CA . GLN A 1 179 ? 7.356 2.520 12.684 1.00 96.25 179 GLN A CA 1
ATOM 1413 C C . GLN A 1 179 ? 8.379 1.431 12.335 1.00 96.25 179 GLN A C 1
ATOM 1415 O O . GLN A 1 179 ? 8.462 1.002 11.186 1.00 96.25 179 GLN A O 1
ATOM 1420 N N . GLN A 1 180 ? 9.157 0.952 13.313 1.00 96.75 180 GLN A N 1
ATOM 1421 C CA . GLN A 1 180 ? 10.150 -0.105 13.082 1.00 96.75 180 GLN A CA 1
ATOM 1422 C C . GLN A 1 180 ? 9.500 -1.443 12.721 1.00 96.75 180 GLN A C 1
ATOM 1424 O O . GLN A 1 180 ? 9.989 -2.151 11.835 1.00 96.75 180 GLN A O 1
ATOM 1429 N N . GLU A 1 181 ? 8.388 -1.780 13.373 1.00 96.75 181 GLU A N 1
ATOM 1430 C CA . GLU A 1 181 ? 7.586 -2.952 13.023 1.00 96.75 181 GLU A CA 1
ATOM 1431 C C . GLU A 1 181 ? 6.990 -2.823 11.618 1.00 96.75 181 GLU A C 1
ATOM 1433 O O . GLU A 1 181 ? 7.112 -3.752 10.819 1.00 96.75 181 GLU A O 1
ATOM 1438 N N . LEU A 1 182 ? 6.428 -1.657 11.279 1.00 96.25 182 LEU A N 1
ATOM 1439 C CA . LEU A 1 182 ? 5.861 -1.390 9.958 1.00 96.25 182 LEU A CA 1
ATOM 1440 C C . LEU A 1 182 ? 6.924 -1.467 8.857 1.00 96.25 182 LEU A C 1
ATOM 1442 O O . LEU A 1 182 ? 6.681 -2.077 7.816 1.00 96.25 182 LEU A O 1
ATOM 1446 N N . ARG A 1 183 ? 8.129 -0.935 9.097 1.00 95.62 183 ARG A N 1
ATOM 1447 C CA . ARG A 1 183 ? 9.282 -1.092 8.195 1.00 95.62 183 ARG A CA 1
ATOM 1448 C C . ARG A 1 183 ? 9.653 -2.559 8.012 1.00 95.62 183 ARG A C 1
ATOM 1450 O O . ARG A 1 183 ? 9.874 -3.006 6.890 1.00 95.62 183 ARG A O 1
ATOM 1457 N N . SER A 1 184 ? 9.698 -3.320 9.104 1.00 95.25 184 SER A N 1
ATOM 1458 C CA . SER A 1 184 ? 10.040 -4.748 9.070 1.00 95.25 184 SER A CA 1
ATOM 1459 C C . SER A 1 184 ? 9.001 -5.560 8.292 1.00 95.25 184 SER A C 1
ATOM 1461 O O . SER A 1 184 ? 9.362 -6.426 7.496 1.00 95.25 184 SER A O 1
ATOM 1463 N N . LEU A 1 185 ? 7.715 -5.247 8.477 1.00 95.50 185 LEU A N 1
ATOM 1464 C CA . LEU A 1 185 ? 6.607 -5.831 7.724 1.00 95.50 185 LEU A CA 1
ATOM 1465 C C . LEU A 1 185 ? 6.697 -5.478 6.235 1.00 95.50 185 LEU A C 1
ATOM 1467 O O . LEU A 1 185 ? 6.613 -6.366 5.390 1.00 95.50 185 LEU A O 1
ATOM 1471 N N . THR A 1 186 ? 6.928 -4.203 5.925 1.00 95.50 186 THR A N 1
ATOM 1472 C CA . THR A 1 186 ? 7.073 -3.684 4.557 1.00 95.50 186 THR A CA 1
ATOM 1473 C C . THR A 1 186 ? 8.214 -4.386 3.829 1.00 95.50 186 THR A C 1
ATOM 1475 O O . THR A 1 186 ? 8.007 -4.934 2.752 1.00 95.50 186 THR A O 1
ATOM 1478 N N . LYS A 1 187 ? 9.391 -4.476 4.457 1.00 94.75 187 LYS A N 1
ATOM 1479 C CA . LYS A 1 187 ? 10.562 -5.168 3.903 1.00 94.75 187 LYS A CA 1
ATOM 1480 C C . LYS A 1 187 ? 10.310 -6.659 3.667 1.00 94.75 187 LYS A C 1
ATOM 1482 O O . LYS A 1 187 ? 10.795 -7.224 2.693 1.00 94.75 187 LYS A O 1
ATOM 1487 N N . ARG A 1 188 ? 9.544 -7.308 4.549 1.00 94.19 188 ARG A N 1
ATOM 1488 C CA . ARG A 1 188 ? 9.177 -8.722 4.393 1.00 94.19 188 ARG A CA 1
ATOM 1489 C C . ARG A 1 188 ? 8.271 -8.955 3.182 1.00 94.19 188 ARG A C 1
ATOM 1491 O O . ARG A 1 188 ? 8.412 -9.983 2.534 1.00 94.19 188 ARG A O 1
ATOM 1498 N N . VAL A 1 189 ? 7.347 -8.034 2.907 1.00 93.25 189 VAL A N 1
ATOM 1499 C CA . VAL A 1 189 ? 6.362 -8.161 1.819 1.00 93.25 189 VAL A CA 1
ATOM 1500 C C . VAL A 1 189 ? 6.923 -7.689 0.475 1.00 93.25 189 VAL A C 1
ATOM 1502 O O . VAL A 1 189 ? 6.752 -8.378 -0.524 1.00 93.25 189 VAL A O 1
ATOM 1505 N N . ALA A 1 190 ? 7.608 -6.543 0.443 1.00 90.69 190 ALA A N 1
ATOM 1506 C CA . ALA A 1 190 ? 8.158 -5.952 -0.781 1.00 90.69 190 ALA A CA 1
ATOM 1507 C C . ALA A 1 190 ? 9.342 -6.747 -1.363 1.00 90.69 190 ALA A C 1
ATOM 1509 O O . ALA A 1 190 ? 9.642 -6.632 -2.549 1.00 90.69 190 ALA A O 1
ATOM 1510 N N . GLY A 1 191 ? 9.999 -7.571 -0.541 1.00 87.12 191 GLY A N 1
ATOM 1511 C CA . GLY A 1 191 ? 11.184 -8.331 -0.925 1.00 87.12 191 GLY A CA 1
ATOM 1512 C C . GLY A 1 191 ? 12.490 -7.572 -0.679 1.00 87.12 191 GLY A C 1
ATOM 1513 O O . GLY A 1 191 ? 12.528 -6.499 -0.076 1.00 87.12 191 GLY A O 1
ATOM 1514 N N . VAL A 1 192 ? 13.601 -8.178 -1.104 1.00 73.12 192 VAL A N 1
ATOM 1515 C CA . VAL A 1 192 ? 14.946 -7.603 -0.966 1.00 73.12 192 VAL A CA 1
ATOM 1516 C C . VAL A 1 192 ? 15.217 -6.710 -2.178 1.00 73.12 192 VAL A C 1
ATOM 1518 O O . VAL A 1 192 ? 15.742 -7.176 -3.182 1.00 73.12 192 VAL A O 1
ATOM 1521 N N . GLY A 1 193 ? 14.823 -5.440 -2.088 1.00 72.88 193 GLY A N 1
ATOM 1522 C CA . GLY A 1 193 ? 15.159 -4.386 -3.051 1.00 72.88 193 GLY A CA 1
ATOM 1523 C C . GLY A 1 193 ? 15.833 -3.196 -2.363 1.00 72.88 193 GLY A C 1
ATOM 1524 O O . GLY A 1 193 ? 15.702 -3.031 -1.148 1.00 72.88 193 GLY A O 1
ATOM 1525 N N . GLU A 1 194 ? 16.580 -2.390 -3.125 1.00 60.00 194 GLU A N 1
ATOM 1526 C CA . GLU A 1 194 ? 17.258 -1.186 -2.609 1.00 60.00 194 GLU A CA 1
ATOM 1527 C C . GLU A 1 194 ? 16.285 -0.047 -2.271 1.00 60.00 194 GLU A C 1
ATOM 1529 O O . GLU A 1 194 ? 16.596 0.792 -1.426 1.00 60.00 194 GLU A O 1
ATOM 1534 N N . GLU A 1 195 ? 15.085 -0.048 -2.854 1.00 73.31 195 GLU A N 1
ATOM 1535 C CA . GLU A 1 195 ? 14.059 0.957 -2.585 1.00 73.31 195 GLU A CA 1
ATOM 1536 C C . GLU A 1 195 ? 12.944 0.386 -1.703 1.00 73.31 195 GLU A C 1
ATOM 1538 O O . GLU A 1 195 ? 12.255 -0.564 -2.073 1.00 73.31 195 GLU A O 1
ATOM 1543 N N . GLU A 1 196 ? 12.727 0.999 -0.533 1.00 85.19 196 GLU A N 1
ATOM 1544 C CA . GLU A 1 196 ? 11.574 0.747 0.350 1.00 85.19 196 GLU A CA 1
ATOM 1545 C C . GLU A 1 196 ? 10.288 1.372 -0.239 1.00 85.19 196 GLU A C 1
ATOM 1547 O O . GLU A 1 196 ? 9.596 2.165 0.411 1.00 85.19 196 GLU A O 1
ATOM 1552 N N . ALA A 1 197 ? 9.999 1.051 -1.501 1.00 92.81 197 ALA A N 1
ATOM 1553 C CA . ALA A 1 197 ? 8.857 1.534 -2.258 1.00 92.81 197 ALA A CA 1
ATOM 1554 C C . ALA A 1 197 ? 7.903 0.372 -2.565 1.00 92.81 197 ALA A C 1
ATOM 1556 O O . ALA A 1 197 ? 8.305 -0.693 -3.032 1.00 92.81 197 ALA A O 1
ATOM 1557 N N . LEU A 1 198 ? 6.621 0.572 -2.279 1.00 94.19 198 LEU A N 1
ATOM 1558 C CA . LEU A 1 198 ? 5.572 -0.421 -2.466 1.00 94.19 198 LEU A CA 1
ATOM 1559 C C . LEU A 1 198 ? 4.839 -0.178 -3.782 1.00 94.19 198 LEU A C 1
ATOM 1561 O O . LEU A 1 198 ? 4.270 0.893 -3.995 1.00 94.19 198 LEU A O 1
ATOM 1565 N N . ASP A 1 199 ? 4.792 -1.202 -4.632 1.00 93.69 199 ASP A N 1
ATOM 1566 C CA . ASP A 1 199 ? 3.775 -1.289 -5.678 1.00 93.69 199 ASP A CA 1
ATOM 1567 C C . ASP A 1 199 ? 2.381 -1.527 -5.052 1.00 93.69 199 ASP A C 1
ATOM 1569 O O . ASP A 1 199 ? 2.242 -1.838 -3.862 1.00 93.69 199 ASP A O 1
ATOM 1573 N N . PHE A 1 200 ? 1.320 -1.363 -5.846 1.00 94.81 200 PHE A N 1
ATOM 1574 C CA . PHE A 1 200 ? -0.048 -1.500 -5.338 1.00 94.81 200 PHE A CA 1
ATOM 1575 C C . PHE A 1 200 ? -0.334 -2.906 -4.776 1.00 94.81 200 PHE A C 1
ATOM 1577 O O . PHE A 1 200 ? -1.001 -3.032 -3.749 1.00 94.81 200 PHE A O 1
ATOM 1584 N N . GLY A 1 201 ? 0.211 -3.960 -5.393 1.00 95.00 201 GLY A N 1
ATOM 1585 C CA . GLY A 1 201 ? 0.075 -5.330 -4.895 1.00 95.00 201 GLY A CA 1
ATOM 1586 C C . GLY A 1 201 ? 0.714 -5.507 -3.513 1.00 95.00 201 GLY A C 1
ATOM 1587 O O . GLY A 1 201 ? 0.065 -5.953 -2.571 1.00 95.00 201 GLY A O 1
ATOM 1588 N N . SER A 1 202 ? 1.965 -5.084 -3.349 1.00 94.94 202 SER A N 1
ATOM 1589 C CA . SER A 1 202 ? 2.703 -5.164 -2.084 1.00 94.94 202 SER A CA 1
ATOM 1590 C C . SER A 1 202 ? 2.032 -4.319 -0.998 1.00 94.94 202 SER A C 1
ATOM 1592 O O . SER A 1 202 ? 1.938 -4.753 0.149 1.00 94.94 202 SER A O 1
ATOM 1594 N N . PHE A 1 203 ? 1.483 -3.154 -1.358 1.00 96.00 203 PHE A N 1
ATOM 1595 C CA . PHE A 1 203 ? 0.641 -2.358 -0.466 1.00 96.00 203 PHE A CA 1
ATOM 1596 C C . PHE A 1 203 ? -0.588 -3.141 0.025 1.00 96.00 203 PHE A C 1
ATOM 1598 O O . PHE A 1 203 ? -0.829 -3.180 1.232 1.00 96.00 203 PHE A O 1
ATOM 1605 N N . LEU A 1 204 ? -1.335 -3.813 -0.862 1.00 96.69 204 LEU A N 1
ATOM 1606 C CA . LEU A 1 204 ? -2.480 -4.642 -0.458 1.00 96.69 204 LEU A CA 1
ATOM 1607 C C . LEU A 1 204 ? -2.068 -5.767 0.493 1.00 96.69 204 LEU A C 1
ATOM 1609 O O . LEU A 1 204 ? -2.752 -6.007 1.487 1.00 96.69 204 LEU A O 1
ATOM 1613 N N . ALA A 1 205 ? -0.941 -6.427 0.227 1.00 96.06 205 ALA A N 1
ATOM 1614 C CA . ALA A 1 205 ? -0.423 -7.474 1.099 1.00 96.06 205 ALA A CA 1
ATOM 1615 C C . ALA A 1 205 ? -0.042 -6.933 2.491 1.00 96.06 205 ALA A C 1
ATOM 1617 O O . ALA A 1 205 ? -0.348 -7.574 3.501 1.00 96.06 205 ALA A O 1
ATOM 1618 N N . VAL A 1 206 ? 0.560 -5.740 2.580 1.00 96.44 206 VAL A N 1
ATOM 1619 C CA . VAL A 1 206 ? 0.813 -5.073 3.869 1.00 96.44 206 VAL A CA 1
ATOM 1620 C C . VAL A 1 206 ? -0.507 -4.762 4.579 1.00 96.44 206 VAL A C 1
ATOM 1622 O O . VAL A 1 206 ? -0.672 -5.157 5.732 1.00 96.44 206 VAL A O 1
ATOM 1625 N N . MET A 1 207 ? -1.473 -4.137 3.897 1.00 96.25 207 MET A N 1
ATOM 1626 C CA . MET A 1 207 ? -2.775 -3.795 4.487 1.00 96.25 207 MET A CA 1
ATOM 1627 C C . MET A 1 207 ? -3.540 -5.030 4.976 1.00 96.25 207 MET A C 1
ATOM 1629 O O . MET A 1 207 ? -4.142 -4.988 6.048 1.00 96.25 207 MET A O 1
ATOM 1633 N N . TRP A 1 208 ? -3.474 -6.144 4.242 1.00 96.00 208 TRP A N 1
ATOM 1634 C CA . TRP A 1 208 ? -4.039 -7.421 4.675 1.00 96.00 208 TRP A CA 1
ATOM 1635 C C . TRP A 1 208 ? -3.409 -7.901 5.982 1.00 96.00 208 TRP A C 1
ATOM 1637 O O . TRP A 1 208 ? -4.134 -8.203 6.923 1.00 96.00 208 TRP A O 1
ATOM 1647 N N . ASN A 1 209 ? -2.075 -7.897 6.085 1.00 96.19 209 ASN A N 1
ATOM 1648 C CA . ASN A 1 209 ? -1.385 -8.304 7.313 1.00 96.19 209 ASN A CA 1
ATOM 1649 C C . ASN A 1 209 ? -1.770 -7.424 8.513 1.00 96.19 209 ASN A C 1
ATOM 1651 O O . ASN A 1 209 ? -1.948 -7.948 9.610 1.00 96.19 209 ASN A O 1
ATOM 1655 N N . LEU A 1 210 ? -1.919 -6.110 8.311 1.00 95.38 210 LEU A N 1
ATOM 1656 C CA . LEU A 1 210 ? -2.321 -5.187 9.375 1.00 95.38 210 LEU A CA 1
ATOM 1657 C C . LEU A 1 210 ? -3.725 -5.505 9.910 1.00 95.38 210 LEU A C 1
ATOM 1659 O O . LEU A 1 210 ? -3.927 -5.548 11.123 1.00 95.38 210 LEU A O 1
ATOM 1663 N N . VAL A 1 211 ? -4.684 -5.746 9.012 1.00 94.06 211 VAL A N 1
ATOM 1664 C CA . VAL A 1 211 ? -6.088 -6.006 9.370 1.00 94.06 211 VAL A CA 1
ATOM 1665 C C . VAL A 1 211 ? -6.276 -7.412 9.944 1.00 94.06 211 VAL A C 1
ATOM 1667 O O . VAL A 1 211 ? -6.916 -7.566 10.987 1.00 94.06 211 VAL A O 1
ATOM 1670 N N . ASP A 1 212 ? -5.710 -8.426 9.287 1.00 95.44 212 ASP A N 1
ATOM 1671 C CA . ASP A 1 212 ? -5.868 -9.842 9.641 1.00 95.44 212 ASP A CA 1
ATOM 1672 C C . ASP A 1 212 ? -5.244 -10.164 11.005 1.00 95.44 212 ASP A C 1
ATOM 1674 O O . ASP A 1 212 ? -5.860 -10.829 11.835 1.00 95.44 212 ASP A O 1
ATOM 1678 N N . GLN A 1 213 ? -4.065 -9.603 11.299 1.00 95.56 213 GLN A N 1
ATOM 1679 C CA . GLN A 1 213 ? -3.383 -9.807 12.585 1.00 95.56 213 GLN A CA 1
ATOM 1680 C C . GLN A 1 213 ? -3.893 -8.877 13.693 1.00 95.56 213 GLN A C 1
ATOM 1682 O O . GLN A 1 213 ? -3.356 -8.899 14.800 1.00 95.56 213 GLN A O 1
ATOM 1687 N N . ASN A 1 214 ? -4.900 -8.047 13.400 1.00 94.19 214 ASN A N 1
ATOM 1688 C CA . ASN A 1 214 ? -5.356 -6.963 14.265 1.00 94.19 214 ASN A CA 1
ATOM 1689 C C . ASN A 1 214 ? -4.188 -6.141 14.842 1.00 94.19 214 ASN A C 1
ATOM 1691 O O . ASN A 1 214 ? -4.081 -5.929 16.053 1.00 94.19 214 ASN A O 1
ATOM 1695 N N . TRP A 1 215 ? -3.266 -5.736 13.970 1.00 95.25 215 TRP A N 1
ATOM 1696 C CA . TRP A 1 215 ? -2.002 -5.132 14.373 1.00 95.25 215 TRP A CA 1
ATOM 1697 C C . TRP A 1 215 ? -2.245 -3.884 15.234 1.00 95.25 215 TRP A C 1
ATOM 1699 O O . TRP A 1 215 ? -2.916 -2.949 14.804 1.00 95.25 215 TRP A O 1
ATOM 1709 N N . HIS A 1 216 ? -1.750 -3.904 16.479 1.00 95.56 216 HIS A N 1
ATOM 1710 C CA . HIS A 1 216 ? -1.986 -2.874 17.508 1.00 95.56 216 HIS A CA 1
ATOM 1711 C C . HIS A 1 216 ? -3.463 -2.466 17.693 1.00 95.56 216 HIS A C 1
ATOM 1713 O O . HIS A 1 216 ? -3.754 -1.298 17.950 1.00 95.56 216 HIS A O 1
ATOM 1719 N N . ASN A 1 217 ? -4.399 -3.420 17.605 1.00 95.19 217 ASN A N 1
ATOM 1720 C CA . ASN A 1 217 ? -5.844 -3.182 17.757 1.00 95.19 217 ASN A CA 1
ATOM 1721 C C . ASN A 1 217 ? -6.410 -2.177 16.733 1.00 95.19 217 ASN A C 1
ATOM 1723 O O . ASN A 1 217 ? -7.261 -1.332 17.040 1.00 95.19 217 ASN A O 1
ATOM 1727 N N . ILE A 1 218 ? -5.905 -2.229 15.495 1.00 91.44 218 ILE A N 1
ATOM 1728 C CA . ILE A 1 218 ? -6.347 -1.340 14.414 1.00 91.44 218 ILE A CA 1
ATOM 1729 C C . ILE A 1 218 ? -7.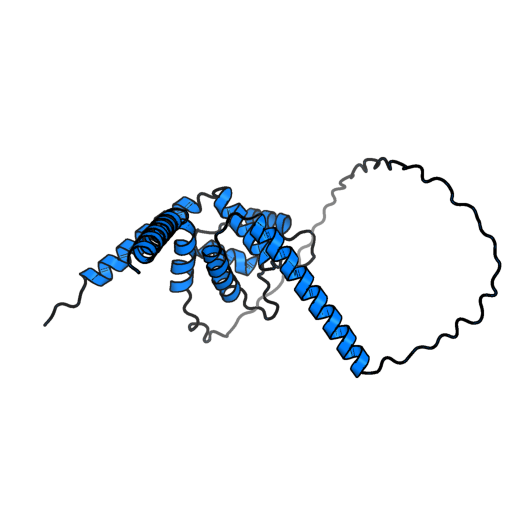841 -1.501 14.094 1.00 91.44 218 ILE A C 1
ATOM 1731 O O . ILE A 1 218 ? -8.493 -0.531 13.690 1.00 91.44 218 ILE A O 1
ATOM 1735 N N . ASN A 1 219 ? -8.413 -2.689 14.311 1.00 91.81 219 ASN A N 1
ATOM 1736 C CA . ASN A 1 219 ? -9.834 -2.930 14.072 1.00 91.81 219 ASN A CA 1
ATOM 1737 C C . ASN A 1 219 ? -10.701 -2.154 15.077 1.00 91.81 219 ASN A C 1
ATOM 1739 O O . ASN A 1 219 ? -11.675 -1.511 14.687 1.00 91.81 219 ASN A O 1
ATOM 1743 N N . GLU A 1 220 ? -10.314 -2.136 16.351 1.00 94.44 220 GLU A N 1
ATOM 1744 C CA . GLU A 1 220 ? -10.992 -1.396 17.417 1.00 94.44 220 GLU A CA 1
ATOM 1745 C C . GLU A 1 220 ? -10.850 0.122 17.229 1.00 94.44 220 GLU A C 1
ATOM 1747 O O . GLU A 1 220 ? -11.818 0.876 17.397 1.00 94.44 220 GLU A O 1
ATOM 1752 N N . ALA A 1 221 ? -9.659 0.584 16.831 1.00 89.50 221 ALA A N 1
ATOM 1753 C CA . ALA A 1 221 ? -9.425 1.990 16.503 1.00 89.50 221 ALA A CA 1
ATOM 1754 C C . ALA A 1 221 ? -10.342 2.448 15.356 1.00 89.50 221 ALA A C 1
ATOM 1756 O O . ALA A 1 221 ? -10.989 3.496 15.436 1.00 89.50 221 ALA A O 1
ATOM 1757 N N . THR A 1 222 ? -10.473 1.614 14.325 1.00 88.12 222 THR A N 1
ATOM 1758 C CA . THR A 1 222 ? -11.353 1.859 13.180 1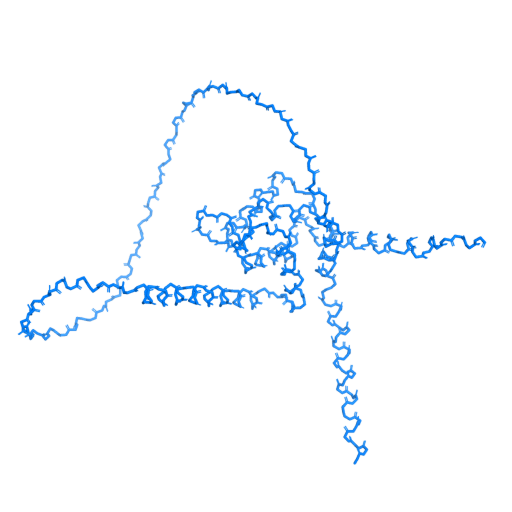.00 88.12 222 THR A CA 1
ATOM 1759 C C . THR A 1 222 ? -12.825 1.923 13.581 1.00 88.12 222 THR A C 1
ATOM 1761 O O . THR A 1 222 ? -13.538 2.847 13.186 1.00 88.12 222 THR A O 1
ATOM 1764 N N . GLU A 1 223 ? -13.299 0.974 14.389 1.00 90.88 223 GLU A N 1
ATOM 1765 C CA . GLU A 1 223 ? -14.681 0.969 14.884 1.00 90.88 223 GLU A CA 1
ATOM 1766 C C . GLU A 1 223 ? -14.994 2.214 15.720 1.00 90.88 223 GLU A C 1
ATOM 1768 O O . GLU A 1 223 ? -16.077 2.797 15.606 1.00 90.88 223 GLU A O 1
ATOM 1773 N N . THR A 1 224 ? -14.022 2.680 16.505 1.00 91.94 224 THR A N 1
ATOM 1774 C CA . THR A 1 224 ? -14.150 3.909 17.293 1.00 91.94 224 THR A CA 1
ATOM 1775 C C . THR A 1 224 ? -14.262 5.142 16.394 1.00 91.94 224 THR A C 1
ATOM 1777 O O . THR A 1 224 ? -15.139 5.984 16.611 1.00 91.94 224 THR A O 1
ATOM 1780 N N . LEU A 1 225 ? -13.431 5.233 15.350 1.00 88.12 225 LEU A N 1
ATOM 1781 C CA . LEU A 1 225 ? -13.496 6.314 14.360 1.00 88.12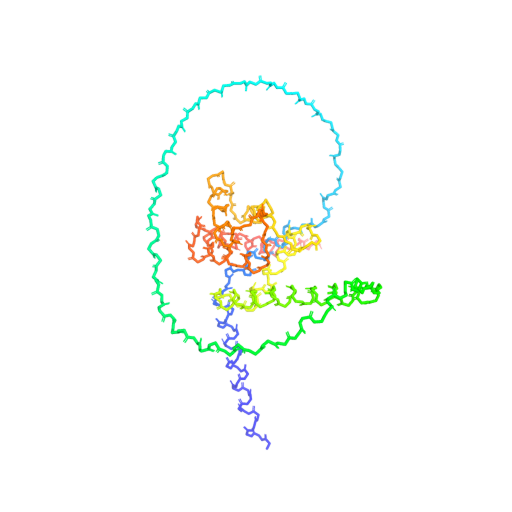 225 LEU A CA 1
ATOM 1782 C C . LEU A 1 225 ? -14.838 6.327 13.624 1.00 88.12 225 LEU A C 1
ATOM 1784 O O . LEU A 1 225 ? -15.437 7.389 13.451 1.00 88.12 225 LEU A O 1
ATOM 1788 N N . LEU A 1 226 ? -15.361 5.154 13.270 1.00 85.94 226 LEU A N 1
ATOM 1789 C CA . LEU A 1 226 ? -16.682 5.027 12.659 1.00 85.94 226 LEU A CA 1
ATOM 1790 C C . LEU A 1 226 ? -17.805 5.501 13.568 1.00 85.94 226 LEU A C 1
ATOM 1792 O O . LEU A 1 226 ? -18.687 6.248 13.139 1.00 85.94 226 LEU A O 1
ATOM 1796 N N . ALA A 1 227 ? -17.783 5.063 14.825 1.00 90.19 227 ALA A N 1
ATOM 1797 C CA . ALA A 1 227 ? -18.782 5.457 15.802 1.00 90.19 227 ALA A CA 1
ATOM 1798 C C . ALA A 1 227 ? -18.754 6.976 16.035 1.00 90.19 227 ALA A C 1
ATOM 1800 O O . ALA A 1 227 ? -19.811 7.601 16.158 1.00 90.19 227 ALA A O 1
ATOM 1801 N N . ALA A 1 228 ? -17.563 7.582 16.057 1.00 90.31 228 ALA A N 1
ATOM 1802 C CA . ALA A 1 228 ? -17.395 9.027 16.166 1.00 90.31 228 ALA A CA 1
ATOM 1803 C C . ALA A 1 228 ? -17.924 9.767 14.924 1.00 90.31 228 ALA A C 1
ATOM 1805 O O . ALA A 1 228 ? -18.702 10.713 15.068 1.00 90.31 228 ALA A O 1
ATOM 1806 N N . GLY A 1 229 ? -17.583 9.303 13.717 1.00 86.56 229 GLY A N 1
ATOM 1807 C CA . GLY A 1 229 ? -18.062 9.881 12.459 1.00 86.56 229 GLY A CA 1
ATOM 1808 C C . GLY A 1 229 ? -19.588 9.834 12.330 1.00 86.56 229 GLY A C 1
ATOM 1809 O O . GLY A 1 229 ? -20.220 10.841 12.009 1.00 86.56 229 GLY A O 1
ATOM 1810 N N . ALA A 1 230 ? -20.211 8.705 12.687 1.00 89.81 230 ALA A N 1
ATOM 1811 C CA . ALA A 1 230 ? -21.667 8.558 12.678 1.00 89.81 230 ALA A CA 1
ATOM 1812 C C . ALA A 1 230 ? -22.367 9.504 13.672 1.00 89.81 230 ALA A C 1
ATOM 1814 O O . ALA A 1 230 ? -23.418 10.067 13.357 1.00 89.81 230 ALA A O 1
ATOM 1815 N N . LYS A 1 231 ? -21.787 9.714 14.864 1.00 90.81 231 LYS A N 1
ATOM 1816 C CA . LYS A 1 231 ? -22.297 10.690 15.843 1.00 90.81 231 LYS A CA 1
ATOM 1817 C C . LYS A 1 231 ? -22.182 12.124 15.320 1.00 90.81 231 LYS A C 1
ATOM 1819 O O . LYS A 1 231 ? -23.144 12.880 15.433 1.00 90.81 231 LYS A O 1
ATOM 1824 N N . ALA A 1 232 ? -21.048 12.481 14.716 1.00 90.75 232 ALA A N 1
ATOM 1825 C CA . ALA A 1 232 ? -20.830 13.808 14.143 1.00 90.75 232 ALA A CA 1
ATOM 1826 C C . ALA A 1 232 ? -21.794 14.106 12.983 1.00 90.75 232 ALA A C 1
ATOM 1828 O O . ALA A 1 232 ? -22.315 15.217 12.887 1.00 90.75 232 ALA A O 1
ATOM 1829 N N . GLN A 1 233 ? -22.081 13.114 12.133 1.00 88.31 233 GLN A N 1
ATOM 1830 C CA . GLN A 1 233 ? -23.038 13.269 11.038 1.00 88.31 233 GLN A CA 1
ATOM 1831 C C . GLN A 1 233 ? -24.469 13.490 11.555 1.00 88.31 233 GLN A C 1
ATOM 1833 O O . GLN A 1 233 ? -25.137 14.416 11.104 1.00 88.31 233 GLN A O 1
ATOM 1838 N N . ARG A 1 234 ? -24.910 12.723 12.564 1.00 91.25 234 ARG A N 1
ATOM 1839 C CA . ARG A 1 234 ? -26.229 12.924 13.197 1.00 91.25 234 ARG A CA 1
ATOM 1840 C C . ARG A 1 234 ? -26.358 14.296 13.856 1.00 91.25 234 ARG A C 1
ATOM 1842 O O . ARG A 1 234 ? -27.388 14.939 13.709 1.00 91.25 234 ARG A O 1
ATOM 1849 N N . ALA A 1 235 ? -25.309 14.772 14.531 1.00 89.00 235 ALA A N 1
ATOM 1850 C CA . ALA A 1 235 ? -25.309 16.104 15.138 1.00 89.00 235 ALA A CA 1
ATOM 1851 C C . ALA A 1 235 ? -25.437 17.232 14.094 1.00 89.00 235 ALA A C 1
ATOM 1853 O O . ALA A 1 235 ? -26.053 18.257 14.373 1.00 89.00 235 ALA A O 1
ATOM 1854 N N . ARG A 1 236 ? -24.889 17.043 12.884 1.00 90.25 236 ARG A N 1
ATOM 1855 C CA . ARG A 1 236 ? -25.050 17.993 11.768 1.00 90.25 236 ARG A CA 1
ATOM 1856 C C . ARG A 1 236 ? -26.461 17.985 11.175 1.00 90.25 236 ARG A C 1
ATOM 1858 O O . ARG A 1 236 ? -26.917 19.032 10.731 1.00 90.25 236 ARG A O 1
ATOM 1865 N N . GLU A 1 237 ? -27.128 16.834 11.159 1.00 91.38 237 GLU A N 1
ATOM 1866 C CA . GLU A 1 237 ? -28.501 16.698 10.651 1.00 91.38 237 GLU A CA 1
ATOM 1867 C C . GLU A 1 237 ? -29.545 17.236 11.649 1.00 91.38 237 GLU A C 1
ATOM 1869 O O . GLU A 1 237 ? -30.492 17.901 11.235 1.00 91.38 237 GLU A O 1
ATOM 1874 N N . ASP A 1 238 ? -29.350 17.011 12.954 1.00 89.38 238 ASP A N 1
ATOM 1875 C CA . ASP A 1 238 ? -30.278 17.439 14.018 1.00 89.38 238 ASP A CA 1
ATOM 1876 C C . ASP A 1 238 ? -30.072 18.909 14.437 1.00 89.38 238 ASP A C 1
ATOM 1878 O O . ASP A 1 238 ? -31.009 19.601 14.826 1.00 89.38 238 ASP A O 1
ATOM 1882 N N . GLY A 1 239 ? -28.859 19.445 14.253 1.00 79.69 239 GLY A N 1
ATOM 1883 C CA . GLY A 1 239 ? -28.542 20.872 14.403 1.00 79.69 239 GLY A CA 1
ATOM 1884 C C . GLY A 1 239 ? -29.076 21.763 13.273 1.00 79.69 239 GLY A C 1
ATOM 1885 O O . GLY A 1 239 ? -28.559 22.865 13.074 1.00 79.69 239 GLY A O 1
ATOM 1886 N N . GLY A 1 240 ? -30.068 21.281 12.515 1.00 65.81 240 GLY A N 1
ATOM 1887 C CA . GLY A 1 240 ? -30.734 21.992 11.433 1.00 65.81 240 GLY A CA 1
ATOM 1888 C C . GLY A 1 240 ? -31.104 23.408 11.860 1.00 65.81 240 GLY A C 1
ATOM 1889 O O . GLY A 1 240 ? -31.870 23.605 12.800 1.00 65.81 240 GLY A O 1
ATOM 1890 N N . VAL A 1 241 ? -30.497 24.370 11.160 1.00 66.94 241 VAL A N 1
ATOM 1891 C CA . VAL A 1 241 ? -30.629 25.823 11.317 1.00 66.94 241 VAL A CA 1
ATOM 1892 C C . VAL A 1 241 ? -32.005 26.186 11.884 1.00 66.94 241 VAL A C 1
ATOM 1894 O O . VAL A 1 241 ? -33.005 25.870 11.228 1.00 66.94 241 VAL A O 1
ATOM 1897 N N . PRO A 1 242 ? -32.092 26.844 13.060 1.00 62.47 242 PRO A N 1
ATOM 1898 C CA . PRO A 1 242 ? -33.373 27.295 13.578 1.00 62.47 242 PRO A CA 1
ATOM 1899 C C . PRO A 1 242 ? -34.029 28.155 12.500 1.00 62.47 242 PRO A C 1
ATOM 1901 O O . PRO A 1 242 ? -33.489 29.195 12.113 1.00 62.47 242 PRO A O 1
ATOM 1904 N N . ARG A 1 243 ? -35.156 27.674 11.958 1.00 67.00 243 ARG A N 1
ATOM 1905 C CA . ARG A 1 243 ? -35.962 28.436 11.005 1.00 67.00 243 ARG A CA 1
ATOM 1906 C C . ARG A 1 243 ? -36.397 29.709 11.721 1.00 67.00 243 ARG A C 1
ATOM 1908 O O . ARG A 1 243 ? -37.183 29.640 12.662 1.00 67.00 243 ARG A O 1
ATOM 1915 N N . ARG A 1 244 ? -35.795 30.825 11.317 1.00 76.94 244 ARG A N 1
ATOM 1916 C CA . ARG A 1 244 ? -36.247 32.165 11.682 1.00 76.94 244 ARG A CA 1
ATOM 1917 C C . ARG A 1 244 ? -37.558 32.480 10.983 1.00 76.94 244 ARG A C 1
ATOM 1919 O O . ARG A 1 244 ? -37.714 32.032 9.824 1.00 76.94 244 ARG A O 1
#

Radius of gyration: 29.1 Å; chains: 1; bounding box: 83×71×59 Å

Organism: Alexandrium catenella (NCBI:txid2925)